Protein AF-A0A812TKA6-F1 (afdb_monomer)

Solvent-accessible surface area (backbone atoms only — not comparable to full-atom values): 17264 Å² total; per-residue (Å²): 134,86,84,85,81,82,82,78,78,81,73,80,73,82,75,84,68,79,71,93,59,56,52,73,47,33,28,36,37,30,72,50,41,62,37,37,28,33,42,54,44,44,54,52,51,53,35,70,63,37,73,65,32,36,38,35,38,31,32,15,65,76,14,44,68,45,66,62,64,30,66,63,45,37,41,36,35,77,72,68,40,38,46,81,40,76,38,55,75,92,61,17,63,71,85,73,45,75,65,57,46,27,48,45,72,43,36,43,70,49,50,69,70,51,92,26,54,30,35,41,33,42,31,67,50,32,46,71,18,60,31,28,60,81,58,46,67,80,57,70,83,37,31,42,44,17,16,32,62,84,65,91,52,83,68,25,62,76,28,49,27,43,54,50,39,19,41,38,22,36,68,55,51,36,56,57,30,67,71,56,90,58,63,89,76,53,83,65,52,41,34,56,55,60,26,48,38,50,93,81,39,50,53,46,57,46,79,60,24,56,46,49,20,33,35,61,57,77,77,67,90,43,78,72,56,68,73,62,42,54,20,26,40,26,51,54,48,51,86,42,94,74,29,37,45,70,74,56,42,54,69,40,34,84,54,18,51,48,53,58,68,44,59,86,28,57,92,36,68,44,82,44,81,86,39,43,62,27,52,53,51,41,51,50,35,56,75,71,13,47,63,58,43,54,49,51,50,32,72,77,53,80,68,71,78,74,50,69,65,57,68,66,72,82

Mean predicted aligned error: 8.38 Å

Nearest PDB structures (foldseek):
  8ovs-assembly1_AAA  TM=3.723E-01  e=5.042E-02  Yersinia enterocolitica
  1sbz-assembly1_A  TM=4.504E-01  e=2.651E-01  Escherichia coli O157:H7
  1sbz-assembly1_D  TM=4.267E-01  e=1.677E-01  Escherichia coli O157:H7
  6lfz-assembly1_B  TM=5.339E-01  e=9.340E-01  Scutellaria baicalensis
  8cp3-assembly1_A  TM=3.174E-01  e=4.438E-01  Methanococcus maripaludis S2

Sequence (314 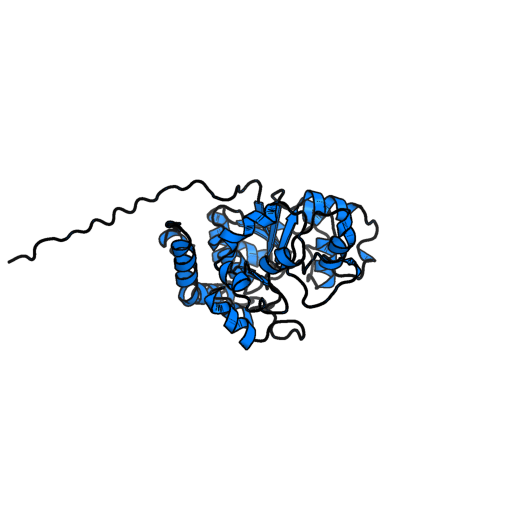aa):
MWPLLLSLVVTSAVQHRQPEYNRSELSILIPEARPLVSLPLVALQAHTHFPELQVQILYGQENDDFVHNEETLLRLRRAGSLVLTPLPLTFAVGNLTKGRYSTMLKCPEFWESALTPKILLVQADSWLCNSARASIKPFLGYDYVGSPWGHLVPACGEAGGNGGLSLRDKEAMLRVARMEKNLEELVEPEDVFFCSHAGTLRMPPTVEARRFATEEKLPGQSAESAAQGIFGVHKLVTKDPNGFSEKEVANFEEHCPGVTLMVDSIGRSDTSPNWRDSEDLIHAWRGTALRRLVLAQTVGRSLVAVSLRDLKRA

Secondary structure (DSSP, 8-state):
----------------PPPSS-TTTEEEEEE--S-BTTHHHHHHHHHHH-TTSPEEEEE-GGGHHHHHH-HHHHHHHHTTSEEEEEPPHHHHSS---HHHHHHHHHSHHHHHT-SSSEEEEE-TT-EE-TTHHHHSGGGGG-SEEEE--SS--GGGTT---EEEEEEEEHHHHHHHHTT-S-GGG--S-HHHHHHTTTTTS----HHHHTTTEESSSPPP--HHHHHH---EE----TTSTTS--HHHHHHHTTTSTTGGGGTTTTT-B--SGGGHHHHHHHHHHHHHTHHHHHHHHHHSSS-----HHHHTT-

pLDDT: mean 83.12, std 19.07, range [26.31, 98.81]

Radius of gyration: 20.0 Å; Cα contacts (8 Å, |Δi|>4): 575; chains: 1; bounding box: 83×39×47 Å

Structure (mmCIF, N/CA/C/O backbone):
data_AF-A0A812TKA6-F1
#
_entry.id   AF-A0A812TKA6-F1
#
loop_
_atom_site.group_PDB
_atom_site.id
_atom_site.type_symbol
_atom_site.label_atom_id
_atom_site.label_alt_id
_atom_site.label_comp_id
_atom_site.label_asym_id
_atom_site.label_entity_id
_atom_site.label_seq_id
_atom_site.pdbx_PDB_ins_code
_atom_site.Cartn_x
_atom_site.Cartn_y
_atom_site.Cartn_z
_atom_site.occupancy
_atom_site.B_iso_or_equiv
_atom_site.auth_seq_id
_atom_site.auth_comp_id
_atom_site.auth_asym_id
_atom_site.auth_atom_id
_atom_site.pdbx_PDB_model_num
ATOM 1 N N . MET A 1 1 ? -58.584 16.675 13.415 1.00 34.41 1 MET A N 1
ATOM 2 C CA . MET A 1 1 ? -58.960 15.599 12.471 1.00 34.41 1 MET A CA 1
ATOM 3 C C . MET A 1 1 ? -57.798 15.401 11.509 1.00 34.41 1 MET A C 1
ATOM 5 O O . MET A 1 1 ? -57.214 16.390 11.094 1.00 34.41 1 MET A O 1
ATOM 9 N N . TRP A 1 2 ? -57.409 14.142 11.310 1.00 26.31 2 TRP A N 1
ATOM 10 C CA . TRP A 1 2 ? -56.163 13.632 10.719 1.00 26.31 2 TRP A CA 1
ATOM 11 C C . TRP A 1 2 ? -55.625 14.302 9.436 1.00 26.31 2 TRP A C 1
ATOM 13 O O . TRP A 1 2 ? -56.416 14.631 8.555 1.00 26.31 2 TRP A O 1
ATOM 23 N N . PRO A 1 3 ? -54.286 14.344 9.255 1.00 38.53 3 PRO A N 1
ATOM 24 C CA . PRO A 1 3 ? -53.655 14.437 7.944 1.00 38.53 3 PRO A CA 1
ATOM 25 C C . PRO A 1 3 ? -53.539 13.047 7.289 1.00 38.53 3 PRO A C 1
ATOM 27 O O . PRO A 1 3 ? -53.081 12.080 7.901 1.00 38.53 3 PRO A O 1
ATOM 30 N N . LEU A 1 4 ? -53.963 12.954 6.028 1.00 38.09 4 LEU A N 1
ATOM 31 C CA . LEU A 1 4 ? -53.875 11.765 5.179 1.00 38.09 4 LEU A CA 1
ATOM 32 C C . LEU A 1 4 ? -52.433 11.537 4.688 1.00 38.09 4 LEU A C 1
ATOM 34 O O . LEU A 1 4 ? -51.917 12.273 3.855 1.00 38.09 4 LEU A O 1
ATOM 38 N N . LEU A 1 5 ? -51.813 10.498 5.253 1.00 39.03 5 LEU A N 1
ATOM 39 C CA . LEU A 1 5 ? -50.983 9.468 4.612 1.00 39.03 5 LEU A CA 1
ATOM 40 C C . LEU A 1 5 ? -50.397 9.774 3.214 1.00 39.03 5 LEU A C 1
ATOM 42 O O . LEU A 1 5 ? -51.025 9.500 2.195 1.00 39.03 5 LEU A O 1
ATOM 46 N N . LEU A 1 6 ? -49.107 10.121 3.179 1.00 33.66 6 LEU A N 1
ATOM 47 C CA . LEU A 1 6 ? -48.185 9.607 2.158 1.00 33.66 6 LEU A CA 1
ATOM 48 C C . LEU A 1 6 ? -47.089 8.799 2.867 1.00 33.66 6 LEU A C 1
ATOM 50 O O . LEU A 1 6 ? -46.020 9.295 3.211 1.00 33.66 6 LEU A O 1
ATOM 54 N N . SER A 1 7 ? -47.399 7.531 3.135 1.00 33.00 7 SER A N 1
ATOM 55 C CA . SER A 1 7 ? -46.407 6.523 3.505 1.00 33.00 7 SER A CA 1
ATOM 56 C C . SER A 1 7 ? -45.659 6.113 2.236 1.00 33.00 7 SER A C 1
ATOM 58 O O . SER A 1 7 ? -46.091 5.224 1.503 1.00 33.00 7 SER A O 1
ATOM 60 N N . LEU A 1 8 ? -44.553 6.795 1.939 1.00 34.06 8 LEU A N 1
ATOM 61 C CA . LEU A 1 8 ? -43.556 6.287 1.002 1.00 34.06 8 LEU A CA 1
ATOM 62 C C . LEU A 1 8 ? -42.759 5.208 1.735 1.00 34.06 8 LEU A C 1
ATOM 64 O O . LEU A 1 8 ? -41.808 5.477 2.467 1.00 34.06 8 LEU A O 1
ATOM 68 N N . VAL A 1 9 ? -43.208 3.968 1.563 1.00 33.88 9 VAL A N 1
ATOM 69 C CA . VAL A 1 9 ? -42.476 2.772 1.961 1.00 33.88 9 VAL A CA 1
ATOM 70 C C . VAL A 1 9 ? -41.178 2.738 1.152 1.00 33.88 9 VAL A C 1
ATOM 72 O O . VAL A 1 9 ? -41.161 2.312 -0.001 1.00 33.88 9 VAL A O 1
ATOM 75 N N . VAL A 1 10 ? -40.073 3.177 1.756 1.00 33.25 10 VAL A N 1
ATOM 76 C CA . VAL A 1 10 ? -38.730 2.833 1.278 1.00 33.25 10 VAL A CA 1
ATOM 77 C C . VAL A 1 10 ? -38.521 1.362 1.624 1.00 33.25 10 VAL A C 1
ATOM 79 O O . VAL A 1 10 ? -38.021 1.014 2.692 1.00 33.25 10 VAL A O 1
ATOM 82 N N . THR A 1 11 ? -38.971 0.472 0.741 1.00 34.66 11 THR A N 1
ATOM 83 C CA . THR A 1 11 ? -38.535 -0.921 0.770 1.00 34.66 11 THR A CA 1
ATOM 84 C C . THR A 1 11 ? -37.056 -0.923 0.395 1.00 34.66 11 THR A C 1
ATOM 86 O O . THR A 1 11 ? -36.680 -0.697 -0.752 1.00 34.66 11 THR A O 1
ATOM 89 N N . SER A 1 12 ? -36.186 -1.135 1.381 1.00 38.56 12 SER A N 1
ATOM 90 C CA . SER A 1 12 ? -34.777 -1.435 1.146 1.00 38.56 12 SER A CA 1
ATOM 91 C C . SER A 1 12 ? -34.674 -2.804 0.474 1.00 38.56 12 SER A C 1
ATOM 93 O O . SER A 1 12 ? -34.562 -3.830 1.146 1.00 38.56 12 SER A O 1
ATOM 95 N N . ALA A 1 13 ? -34.726 -2.832 -0.851 1.00 36.19 13 ALA A N 1
ATOM 96 C CA . ALA A 1 13 ? -34.232 -3.965 -1.607 1.00 36.19 13 ALA A CA 1
ATOM 97 C C . ALA A 1 13 ? -32.699 -3.925 -1.532 1.00 36.19 13 ALA A C 1
ATOM 99 O O . ALA A 1 13 ? -32.049 -3.165 -2.248 1.00 36.19 13 ALA A O 1
ATOM 100 N N . VAL A 1 14 ? -32.110 -4.715 -0.629 1.00 39.88 14 VAL A N 1
ATOM 101 C CA . VAL A 1 14 ? -30.699 -5.103 -0.743 1.00 39.88 14 VAL A CA 1
ATOM 102 C C . VAL A 1 14 ? -30.616 -5.974 -1.989 1.00 39.88 14 VAL A C 1
ATOM 104 O O . VAL A 1 14 ? -30.902 -7.168 -1.964 1.00 39.88 14 VAL A O 1
ATOM 107 N N . GLN A 1 15 ? -30.325 -5.350 -3.123 1.00 41.09 15 GLN A N 1
ATOM 108 C CA . GLN A 1 15 ? -30.091 -6.066 -4.360 1.00 41.09 15 GLN A CA 1
ATOM 109 C C . GLN A 1 15 ? -28.696 -6.680 -4.239 1.00 41.09 15 GLN A C 1
ATOM 111 O O . GLN A 1 15 ? -27.696 -5.977 -4.363 1.00 41.09 15 GLN A O 1
ATOM 116 N N . HIS A 1 16 ? -28.628 -7.975 -3.911 1.00 43.00 16 HIS A N 1
ATOM 117 C CA . HIS A 1 16 ? -27.382 -8.741 -3.877 1.00 43.00 16 HIS A CA 1
ATOM 118 C C . HIS A 1 16 ? -26.762 -8.754 -5.281 1.00 43.00 16 HIS A C 1
ATOM 120 O O . HIS A 1 16 ? -27.048 -9.629 -6.100 1.00 43.00 16 HIS A O 1
ATOM 126 N N . ARG A 1 17 ? -25.937 -7.748 -5.590 1.00 55.25 17 ARG A N 1
ATOM 127 C CA . ARG A 1 17 ? -25.052 -7.793 -6.752 1.00 55.25 17 ARG A CA 1
ATOM 128 C C . ARG A 1 17 ? -23.984 -8.851 -6.507 1.00 55.25 17 ARG A C 1
ATOM 130 O O . ARG A 1 17 ? -23.464 -8.973 -5.401 1.00 55.25 17 ARG A O 1
ATOM 137 N N . GLN A 1 18 ? -23.672 -9.595 -7.564 1.00 66.50 18 GLN A N 1
ATOM 138 C CA . GLN A 1 18 ? -22.479 -10.433 -7.608 1.00 66.50 18 GLN A CA 1
ATOM 139 C C . GLN A 1 18 ? -21.242 -9.557 -7.345 1.00 66.50 18 GLN A C 1
ATOM 141 O O . GLN A 1 18 ? -21.230 -8.406 -7.801 1.00 66.50 18 GLN A O 1
ATOM 146 N N . PRO A 1 19 ? -20.237 -10.065 -6.612 1.00 82.25 19 PRO A N 1
ATOM 147 C CA . PRO A 1 19 ? -19.000 -9.329 -6.381 1.00 82.25 19 PRO A CA 1
ATOM 148 C C . PRO A 1 19 ? -18.354 -8.971 -7.725 1.00 82.25 19 PRO A C 1
ATOM 150 O O . PRO A 1 19 ? -18.371 -9.770 -8.662 1.00 82.25 19 PRO A O 1
ATOM 153 N N . GLU A 1 20 ? -17.828 -7.752 -7.839 1.00 89.44 20 GLU A N 1
ATOM 154 C CA . GLU A 1 20 ? -17.214 -7.271 -9.083 1.00 89.44 20 GLU A CA 1
ATOM 155 C C . GLU A 1 20 ? -15.822 -7.872 -9.275 1.00 89.44 20 GLU A C 1
ATOM 157 O O . GLU A 1 20 ? -15.428 -8.183 -10.401 1.00 89.44 20 GLU A O 1
ATOM 162 N N . TYR A 1 21 ? -15.108 -8.073 -8.165 1.00 94.06 21 TYR A N 1
ATOM 163 C CA . TYR A 1 21 ? -13.791 -8.692 -8.127 1.00 94.06 21 TYR A CA 1
ATOM 164 C C . TYR A 1 21 ? -13.831 -10.046 -7.416 1.00 94.06 21 TYR A C 1
ATOM 166 O O . TYR A 1 21 ? -14.546 -10.249 -6.437 1.00 94.06 21 TYR A O 1
ATOM 174 N N . ASN A 1 22 ? -13.048 -11.004 -7.911 1.00 94.38 22 ASN A N 1
ATOM 175 C CA . ASN A 1 22 ? -12.954 -12.320 -7.293 1.00 94.38 22 ASN A CA 1
ATOM 176 C C . ASN A 1 22 ? -11.915 -12.295 -6.162 1.00 94.38 22 ASN A C 1
ATOM 178 O O . ASN A 1 22 ? -10.728 -12.092 -6.413 1.00 94.38 22 ASN A O 1
ATOM 182 N N . ARG A 1 23 ? -12.360 -12.566 -4.930 1.00 94.50 23 ARG A N 1
ATOM 183 C CA . ARG A 1 23 ? -11.517 -12.595 -3.724 1.00 94.50 23 ARG A CA 1
ATOM 184 C C . ARG A 1 23 ? -10.417 -13.662 -3.722 1.00 94.50 23 ARG A C 1
ATOM 186 O O . ARG A 1 23 ? -9.546 -13.611 -2.866 1.00 94.50 23 ARG A O 1
ATOM 193 N N . SER A 1 24 ? -10.495 -14.652 -4.612 1.00 96.50 24 SER A N 1
ATOM 194 C CA . SER A 1 24 ? -9.451 -15.669 -4.798 1.00 96.50 24 SER A CA 1
ATOM 195 C C . SER A 1 24 ? -8.404 -15.261 -5.838 1.00 96.50 24 SER A C 1
ATOM 197 O O . SER A 1 24 ? -7.331 -15.850 -5.875 1.00 96.50 24 SER A O 1
ATOM 199 N N . GLU A 1 25 ? -8.699 -14.252 -6.661 1.00 97.75 25 GLU A N 1
ATOM 200 C CA . GLU A 1 25 ? -7.816 -13.788 -7.739 1.00 97.75 25 GLU A CA 1
ATOM 201 C C . GLU A 1 25 ? -7.071 -12.504 -7.366 1.00 97.75 25 GLU A C 1
ATOM 203 O O . GLU A 1 25 ? -5.941 -12.303 -7.804 1.00 97.75 25 GLU A O 1
ATOM 208 N N . LEU A 1 26 ? -7.691 -11.644 -6.551 1.00 98.56 26 LEU A N 1
ATOM 209 C CA . LEU A 1 26 ? -7.156 -10.350 -6.142 1.00 98.56 26 LEU A CA 1
ATOM 210 C C . LEU A 1 26 ? -7.306 -10.153 -4.628 1.00 98.56 26 LEU A C 1
ATOM 212 O O . LEU A 1 26 ? -8.362 -10.434 -4.063 1.00 98.56 26 LEU A O 1
ATOM 216 N N . SER A 1 27 ? -6.275 -9.609 -3.988 1.00 98.50 27 SER A N 1
ATOM 217 C CA . SER A 1 27 ? -6.300 -9.169 -2.592 1.00 98.50 27 SER A CA 1
ATOM 218 C C . SER A 1 27 ? -5.582 -7.833 -2.437 1.00 98.50 27 SER A C 1
ATOM 220 O O . SER A 1 27 ? -4.845 -7.392 -3.323 1.00 98.50 27 SER A O 1
ATOM 222 N N . ILE A 1 28 ? -5.804 -7.181 -1.299 1.00 98.81 28 ILE A N 1
ATOM 223 C CA . ILE A 1 28 ? -5.062 -5.990 -0.883 1.00 98.81 28 ILE A CA 1
ATOM 224 C C . ILE A 1 28 ? -3.969 -6.431 0.087 1.00 98.81 28 ILE A C 1
ATOM 226 O O . ILE A 1 28 ? -4.248 -7.210 0.995 1.00 98.81 28 ILE A O 1
ATOM 230 N N . LEU A 1 29 ? -2.748 -5.934 -0.085 1.00 98.81 29 LEU A N 1
ATOM 231 C CA . LEU A 1 29 ? -1.591 -6.269 0.742 1.00 98.81 29 LEU A CA 1
ATOM 232 C C . LEU A 1 29 ? -0.992 -5.011 1.369 1.00 98.81 29 LEU A C 1
ATOM 234 O O . LEU A 1 29 ? -0.626 -4.082 0.655 1.00 98.81 29 LEU A O 1
ATOM 238 N N . ILE A 1 30 ? -0.849 -5.003 2.692 1.00 98.44 30 ILE A N 1
ATOM 239 C CA . ILE A 1 30 ? -0.267 -3.900 3.461 1.00 98.44 30 ILE A CA 1
ATOM 240 C C . ILE A 1 30 ? 0.887 -4.456 4.307 1.00 98.44 30 ILE A C 1
ATOM 242 O O . ILE A 1 30 ? 0.650 -4.999 5.389 1.00 98.44 30 ILE A O 1
ATOM 246 N N . PRO A 1 31 ? 2.143 -4.368 3.843 1.00 97.00 31 PRO A N 1
ATOM 247 C CA . PRO A 1 31 ? 3.297 -4.710 4.664 1.00 97.00 31 PRO A CA 1
ATOM 248 C C . PRO A 1 31 ? 3.645 -3.530 5.569 1.00 97.00 31 PRO A C 1
ATOM 250 O O . PRO A 1 31 ? 4.047 -2.476 5.073 1.00 97.00 31 PRO A O 1
ATOM 253 N N . GLU A 1 32 ? 3.500 -3.698 6.882 1.00 95.88 32 GLU A N 1
ATOM 254 C CA . GLU A 1 32 ? 3.846 -2.685 7.879 1.00 95.88 32 GLU A CA 1
ATOM 255 C C . GLU A 1 32 ? 4.181 -3.366 9.210 1.00 95.88 32 GLU A C 1
ATOM 257 O O . GLU A 1 32 ? 3.373 -4.112 9.759 1.00 95.88 32 GLU A O 1
ATOM 262 N N . ALA A 1 33 ? 5.375 -3.100 9.739 1.00 95.62 33 ALA A N 1
ATOM 263 C CA . ALA A 1 33 ? 5.864 -3.690 10.987 1.00 95.62 33 ALA A CA 1
ATOM 264 C C . ALA A 1 33 ? 5.752 -2.739 12.184 1.00 95.62 33 ALA A C 1
ATOM 266 O O . ALA A 1 33 ? 6.088 -3.123 13.298 1.00 95.62 33 ALA A O 1
ATOM 267 N N . ARG A 1 34 ? 5.322 -1.492 11.973 1.00 94.94 34 ARG A N 1
ATOM 268 C CA . ARG A 1 34 ? 5.196 -0.473 13.019 1.00 94.94 34 ARG A CA 1
ATOM 269 C C . ARG A 1 34 ? 3.732 -0.302 13.437 1.00 94.94 34 ARG A C 1
ATOM 271 O O . ARG A 1 34 ? 2.836 -0.469 12.605 1.00 94.94 34 ARG A O 1
ATOM 278 N N . PRO A 1 35 ? 3.464 0.060 14.701 1.00 96.12 35 PRO A N 1
ATOM 279 C CA . PRO A 1 35 ? 2.116 0.368 15.164 1.00 96.12 35 PRO A CA 1
ATOM 280 C C . PRO A 1 35 ? 1.737 1.781 14.706 1.00 96.12 35 PRO A C 1
ATOM 282 O O . PRO A 1 35 ? 1.757 2.713 15.496 1.00 96.12 35 PRO A O 1
ATOM 285 N N . LEU A 1 36 ? 1.518 1.994 13.406 1.00 95.88 36 LEU A N 1
ATOM 286 C CA . LEU A 1 36 ? 1.248 3.333 12.872 1.00 95.88 36 LEU A CA 1
ATOM 287 C C . LEU A 1 36 ? -0.191 3.775 13.128 1.00 95.88 36 LEU A C 1
ATOM 289 O O . LEU A 1 36 ? -1.120 3.025 12.841 1.00 95.88 36 LEU A O 1
ATOM 293 N N . VAL A 1 37 ? -0.361 5.047 13.499 1.00 97.19 37 VAL A N 1
ATOM 294 C CA . VAL A 1 37 ? -1.676 5.698 13.649 1.00 97.19 37 VAL A CA 1
ATOM 295 C C . VAL A 1 37 ? -2.522 5.568 12.377 1.00 97.19 37 VAL A C 1
ATOM 297 O O . VAL A 1 37 ? -3.739 5.421 12.432 1.00 97.19 37 VAL A O 1
ATOM 300 N N . SER A 1 38 ? -1.886 5.621 11.204 1.00 95.81 38 SER A N 1
ATOM 301 C CA . SER A 1 38 ? -2.584 5.561 9.920 1.00 95.81 38 SER A CA 1
ATOM 302 C C . SER A 1 38 ? -2.984 4.147 9.481 1.00 95.81 38 SER A C 1
ATOM 304 O O . SER A 1 38 ? -3.875 4.012 8.642 1.00 95.81 38 SER A O 1
ATOM 306 N N . LEU A 1 39 ? -2.359 3.090 10.016 1.00 97.38 39 LEU A N 1
ATOM 307 C CA . LEU A 1 39 ? -2.509 1.722 9.500 1.00 97.38 39 LEU A CA 1
ATOM 308 C C . LEU A 1 39 ? -3.966 1.210 9.557 1.00 97.38 39 LEU A C 1
ATOM 310 O O . LEU A 1 39 ? -4.454 0.737 8.524 1.00 97.38 39 LEU A O 1
ATOM 314 N N . PRO A 1 40 ? -4.705 1.341 10.679 1.00 98.19 40 PRO A N 1
ATOM 315 C CA . PRO A 1 40 ? -6.106 0.922 10.742 1.00 98.19 40 PRO A CA 1
ATOM 316 C C . PRO A 1 40 ? -7.000 1.667 9.754 1.00 98.19 40 PRO A C 1
ATOM 318 O O . PRO A 1 40 ? -7.850 1.060 9.095 1.00 98.19 40 PRO A O 1
ATOM 321 N N . LEU A 1 41 ? -6.771 2.974 9.589 1.00 97.56 41 LEU A N 1
ATOM 322 C CA . LEU A 1 41 ? -7.528 3.783 8.643 1.00 97.56 41 LEU A CA 1
ATOM 323 C C . LEU A 1 41 ? -7.245 3.369 7.193 1.00 97.56 41 LEU A C 1
ATOM 325 O O . LEU A 1 41 ? -8.191 3.224 6.424 1.00 97.56 41 LEU A O 1
ATOM 329 N N . VAL A 1 42 ? -5.985 3.132 6.817 1.00 97.25 42 VAL A N 1
ATOM 330 C CA . VAL A 1 42 ? -5.629 2.661 5.466 1.00 97.25 42 VAL A CA 1
ATOM 331 C C . VAL A 1 42 ? -6.296 1.315 5.169 1.00 97.25 42 VAL A C 1
ATOM 333 O O . VAL A 1 42 ? -6.904 1.152 4.111 1.00 97.25 42 VAL A O 1
ATOM 336 N N . ALA A 1 43 ? -6.271 0.372 6.117 1.00 98.31 43 ALA A N 1
ATOM 337 C CA . ALA A 1 43 ? -6.936 -0.923 5.965 1.00 98.31 43 ALA A CA 1
ATOM 338 C C . ALA A 1 43 ? -8.464 -0.786 5.817 1.00 98.31 43 ALA A C 1
ATOM 340 O O . ALA A 1 43 ? -9.064 -1.387 4.919 1.00 98.31 43 ALA A O 1
ATOM 341 N N . LEU A 1 44 ? -9.100 0.038 6.658 1.00 97.62 44 LEU A N 1
ATOM 342 C CA . LEU A 1 44 ? -10.539 0.305 6.598 1.00 97.62 44 LEU A CA 1
ATOM 343 C C . LEU A 1 44 ? -10.940 0.999 5.290 1.00 97.62 44 LEU A C 1
ATOM 345 O O . LEU A 1 44 ? -11.961 0.659 4.686 1.00 97.62 44 LEU A O 1
ATOM 349 N N . GLN A 1 45 ? -10.144 1.966 4.842 1.00 95.56 45 GLN A N 1
ATOM 350 C CA . GLN A 1 45 ? -10.380 2.711 3.613 1.00 95.56 45 GLN A CA 1
ATOM 351 C C . GLN A 1 45 ? -10.264 1.793 2.393 1.00 95.56 45 GLN A C 1
ATOM 353 O O . GLN A 1 45 ? -11.174 1.769 1.561 1.00 95.56 45 GLN A O 1
ATOM 358 N N . ALA A 1 46 ? -9.236 0.943 2.345 1.00 96.44 46 ALA A N 1
ATOM 359 C CA . ALA A 1 46 ? -9.066 -0.042 1.285 1.00 96.44 46 ALA A CA 1
ATOM 360 C C . ALA A 1 46 ? -10.229 -1.046 1.230 1.00 96.44 46 ALA A C 1
ATOM 362 O O . ALA A 1 46 ? -10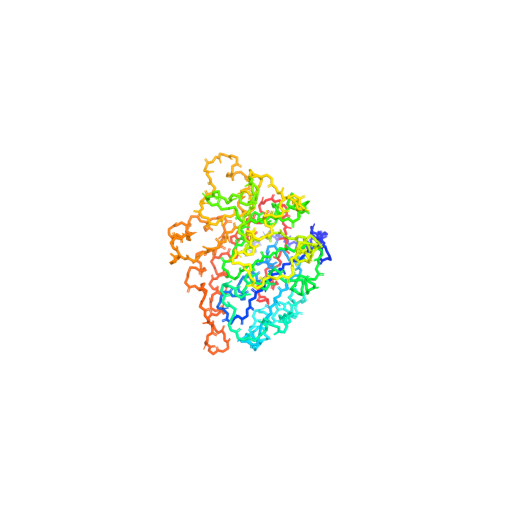.800 -1.275 0.159 1.00 96.44 46 ALA A O 1
ATOM 363 N N . HIS A 1 47 ? -10.666 -1.559 2.386 1.00 95.94 47 HIS A N 1
ATOM 364 C CA . HIS A 1 47 ? -11.859 -2.403 2.472 1.00 95.94 47 HIS A CA 1
ATOM 365 C C . HIS A 1 47 ? -13.134 -1.667 2.025 1.00 95.94 47 HIS A C 1
ATOM 367 O O . HIS A 1 47 ? -13.989 -2.252 1.367 1.00 95.94 47 HIS A O 1
ATOM 373 N N . THR A 1 48 ? -13.259 -0.369 2.311 1.00 94.50 48 THR A N 1
ATOM 374 C CA . THR A 1 48 ? -14.416 0.435 1.879 1.00 94.50 48 THR A CA 1
ATOM 375 C C . THR A 1 48 ? -14.477 0.592 0.353 1.00 94.50 48 THR A C 1
ATOM 377 O O . THR A 1 48 ? -15.565 0.626 -0.219 1.00 94.50 48 THR A O 1
ATOM 380 N N . HIS A 1 49 ? -13.333 0.666 -0.335 1.00 93.88 49 HIS A N 1
ATOM 381 C CA . HIS A 1 49 ? -13.286 0.671 -1.805 1.00 93.88 49 HIS A CA 1
ATOM 382 C C . HIS A 1 49 ? -13.576 -0.708 -2.416 1.00 93.88 49 HIS A C 1
ATOM 384 O O . HIS A 1 49 ? -14.228 -0.812 -3.463 1.00 93.88 49 HIS A O 1
ATOM 390 N N . PHE A 1 50 ? -13.109 -1.766 -1.756 1.00 94.88 50 PHE A N 1
ATOM 391 C CA . PHE A 1 50 ? -13.172 -3.136 -2.248 1.00 94.88 50 PHE A CA 1
ATOM 392 C C . PHE A 1 50 ? -13.745 -4.094 -1.188 1.00 94.88 50 PHE A C 1
ATOM 394 O O . PHE A 1 50 ? -13.016 -4.939 -0.665 1.00 94.88 50 PHE A O 1
ATOM 401 N N . PRO A 1 51 ? -15.047 -3.988 -0.856 1.00 93.62 51 PRO A N 1
ATOM 402 C CA . PRO A 1 51 ? -15.662 -4.755 0.229 1.00 93.62 51 PRO A CA 1
ATOM 403 C C . PRO A 1 51 ? -15.640 -6.272 0.020 1.00 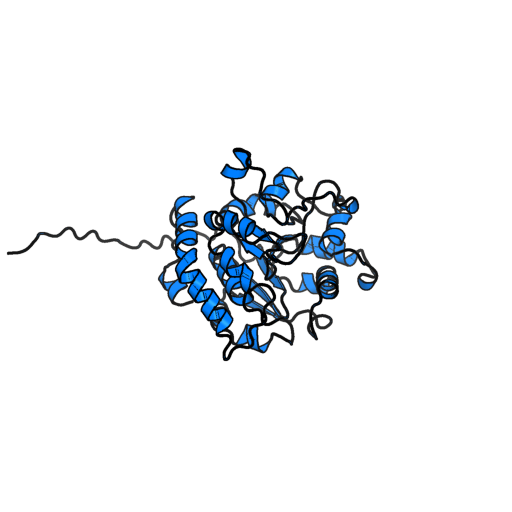93.62 51 PRO A C 1
ATOM 405 O O . PRO A 1 51 ? -15.744 -7.022 0.986 1.00 93.62 51 PRO A O 1
ATOM 408 N N . GLU A 1 52 ? -15.514 -6.743 -1.221 1.00 93.75 52 GLU A N 1
ATOM 409 C CA . GLU A 1 52 ? -15.403 -8.169 -1.529 1.00 93.75 52 GLU A CA 1
ATOM 410 C C . GLU A 1 52 ? -13.982 -8.733 -1.398 1.00 93.75 52 GLU A C 1
ATOM 412 O O . GLU A 1 52 ? -13.823 -9.953 -1.308 1.00 93.75 52 GLU A O 1
ATOM 417 N N . LEU A 1 53 ? -12.956 -7.876 -1.419 1.00 97.00 53 LEU A N 1
ATOM 418 C CA . LEU A 1 53 ? -11.562 -8.299 -1.386 1.00 97.00 53 LEU A CA 1
ATOM 419 C C . LEU A 1 53 ? -11.086 -8.475 0.051 1.00 97.00 53 LEU A C 1
ATOM 421 O O . LEU A 1 53 ? -11.516 -7.777 0.970 1.00 97.00 53 LEU A O 1
ATOM 425 N N . GLN A 1 54 ? -10.151 -9.402 0.230 1.00 97.75 54 GLN A N 1
ATOM 426 C CA . GLN A 1 54 ? -9.474 -9.568 1.503 1.00 97.75 54 GLN A CA 1
ATOM 427 C C . GLN A 1 54 ? -8.329 -8.563 1.616 1.00 97.75 54 GLN A C 1
ATOM 429 O O . GLN A 1 54 ? -7.517 -8.435 0.698 1.00 97.75 54 GLN A O 1
ATOM 434 N N . VAL A 1 55 ? -8.262 -7.874 2.750 1.00 98.81 55 VAL A N 1
ATOM 435 C CA . VAL A 1 55 ? -7.085 -7.111 3.159 1.00 98.81 55 VAL A CA 1
ATOM 436 C C . VAL A 1 55 ? -6.158 -8.063 3.903 1.00 98.81 55 VAL A C 1
ATOM 438 O O . VAL A 1 55 ? -6.594 -8.794 4.790 1.00 98.81 55 VAL A O 1
ATOM 441 N N . GLN A 1 56 ? -4.886 -8.074 3.539 1.00 98.81 56 GLN A N 1
ATOM 442 C CA . GLN A 1 56 ? -3.832 -8.810 4.216 1.00 98.81 56 GLN A CA 1
ATOM 443 C C . GLN A 1 56 ? -2.847 -7.801 4.800 1.00 98.81 56 GLN A C 1
ATOM 445 O O . GLN A 1 56 ? -2.260 -7.020 4.055 1.00 98.81 56 GLN A O 1
ATOM 450 N N . ILE A 1 57 ? -2.649 -7.823 6.117 1.00 98.75 57 ILE A N 1
ATOM 451 C CA . ILE A 1 57 ? -1.572 -7.068 6.763 1.00 98.75 57 ILE A CA 1
ATOM 452 C C . ILE A 1 57 ? -0.430 -8.032 7.066 1.00 98.75 57 ILE A C 1
ATOM 454 O O . ILE A 1 57 ? -0.629 -9.032 7.765 1.00 98.75 57 ILE A O 1
ATOM 458 N N . LEU A 1 58 ? 0.758 -7.715 6.550 1.00 98.25 58 LEU A N 1
ATOM 459 C CA . LEU A 1 58 ? 1.989 -8.379 6.964 1.00 98.25 58 LEU A CA 1
ATOM 460 C C . LEU A 1 58 ? 2.595 -7.601 8.119 1.00 98.25 58 LEU A C 1
ATOM 462 O O . LEU A 1 58 ? 2.974 -6.445 7.935 1.00 98.25 58 LEU A O 1
ATOM 466 N N . TYR A 1 59 ? 2.672 -8.238 9.283 1.00 97.62 59 TYR A N 1
ATOM 467 C CA . TYR A 1 59 ? 3.038 -7.594 10.541 1.00 97.62 59 TYR A CA 1
ATOM 468 C C . TYR A 1 59 ? 4.344 -8.156 11.118 1.00 97.62 59 TYR A C 1
ATOM 470 O O . TYR A 1 59 ? 4.724 -9.300 10.855 1.00 97.62 59 TYR A O 1
ATOM 478 N N . GLY A 1 60 ? 5.052 -7.330 11.885 1.00 96.44 60 GLY A N 1
ATOM 479 C CA . GLY A 1 60 ? 6.293 -7.687 12.571 1.00 96.44 60 GLY A CA 1
ATOM 480 C C . GLY A 1 60 ? 6.089 -7.825 14.077 1.00 96.44 60 GLY A C 1
ATOM 481 O O . GLY A 1 60 ? 4.990 -7.653 14.592 1.00 96.44 60 GLY A O 1
ATOM 482 N N . GLN A 1 61 ? 7.166 -8.106 14.807 1.00 95.44 61 GLN A N 1
ATOM 483 C CA . GLN A 1 61 ? 7.111 -8.216 16.269 1.00 95.44 61 GLN A CA 1
ATOM 484 C C . GLN A 1 61 ? 6.732 -6.891 16.939 1.00 95.44 61 GLN A C 1
ATOM 486 O O . GLN A 1 61 ? 5.988 -6.886 17.914 1.00 95.44 61 GLN A O 1
ATOM 491 N N . GLU A 1 62 ? 7.204 -5.769 16.393 1.00 93.81 62 GLU A N 1
ATOM 492 C CA . GLU A 1 62 ? 7.002 -4.433 16.972 1.00 93.81 62 GLU A CA 1
ATOM 493 C C . GLU A 1 62 ? 5.540 -3.963 16.929 1.00 93.81 62 GLU A C 1
ATOM 495 O O . GLU A 1 62 ? 5.160 -3.071 17.685 1.00 93.81 62 GLU A O 1
ATOM 500 N N . ASN A 1 63 ? 4.706 -4.537 16.055 1.00 96.25 63 ASN A N 1
ATOM 501 C CA . ASN A 1 63 ? 3.289 -4.195 15.958 1.00 96.25 63 ASN A CA 1
ATOM 502 C C . ASN A 1 63 ? 2.344 -5.382 16.149 1.00 96.25 63 ASN A C 1
ATOM 504 O O . ASN A 1 63 ? 1.154 -5.221 15.899 1.00 96.25 63 ASN A O 1
ATOM 508 N N . ASP A 1 64 ? 2.837 -6.531 16.618 1.00 97.00 64 ASP A N 1
ATOM 509 C CA . ASP A 1 64 ? 2.027 -7.737 16.827 1.00 97.00 64 ASP A CA 1
ATOM 510 C C . ASP A 1 64 ? 0.826 -7.466 17.745 1.00 97.00 64 ASP A C 1
ATOM 512 O O . ASP A 1 64 ? -0.321 -7.680 17.350 1.00 97.00 64 ASP A O 1
ATOM 516 N N . ASP A 1 65 ? 1.072 -6.897 18.930 1.00 97.19 65 ASP A N 1
ATOM 517 C CA . ASP A 1 65 ? 0.013 -6.528 19.878 1.00 97.19 65 ASP A CA 1
ATOM 518 C C . ASP A 1 65 ? -0.964 -5.502 19.277 1.00 97.19 65 ASP A C 1
ATOM 520 O O . ASP A 1 65 ? -2.183 -5.641 19.392 1.00 97.19 65 ASP A O 1
ATOM 524 N N . PHE A 1 66 ? -0.433 -4.515 18.552 1.00 98.06 66 PHE A N 1
ATOM 525 C CA . PHE A 1 66 ? -1.218 -3.476 17.889 1.00 98.06 66 PHE A CA 1
ATOM 526 C C . PHE A 1 66 ? -2.194 -4.062 16.863 1.00 98.06 66 PHE A C 1
ATOM 528 O O . PHE A 1 66 ? -3.401 -3.860 16.974 1.00 98.06 66 PHE A O 1
ATOM 535 N N . VAL A 1 67 ? -1.713 -4.846 15.891 1.00 98.06 67 VAL A N 1
ATOM 536 C CA . VAL A 1 67 ? -2.578 -5.387 14.826 1.00 98.06 67 VAL A CA 1
ATOM 537 C C . VAL A 1 67 ? -3.584 -6.421 15.343 1.00 98.06 67 VAL A C 1
ATOM 539 O O . VAL A 1 67 ? -4.604 -6.676 14.696 1.00 98.06 67 VAL A O 1
ATOM 542 N N . HIS A 1 68 ? -3.316 -7.026 16.504 1.00 98.25 68 HIS A N 1
ATOM 543 C CA . HIS A 1 68 ? -4.225 -7.969 17.148 1.00 98.25 68 HIS A CA 1
ATOM 544 C C . HIS A 1 68 ? -5.319 -7.300 17.978 1.00 98.25 68 HIS A C 1
ATOM 546 O O . HIS A 1 68 ? -6.423 -7.849 18.033 1.00 98.25 68 HIS A O 1
ATOM 552 N N . ASN A 1 69 ? -5.028 -6.154 18.598 1.00 97.81 69 ASN A N 1
ATOM 553 C CA . ASN A 1 69 ? -5.882 -5.568 19.630 1.00 97.81 69 ASN A CA 1
ATOM 554 C C . ASN A 1 69 ? -6.440 -4.179 19.295 1.00 97.81 69 ASN A C 1
ATOM 556 O O . ASN A 1 69 ? -7.319 -3.709 20.015 1.00 97.81 69 ASN A O 1
ATOM 560 N N . GLU A 1 70 ? -5.991 -3.527 18.221 1.00 98.31 70 GLU A N 1
ATOM 561 C CA . GLU A 1 70 ? -6.633 -2.306 17.721 1.00 98.31 70 GLU A CA 1
ATOM 562 C C . GLU A 1 70 ? -8.069 -2.594 17.253 1.00 98.31 70 GLU A C 1
ATOM 564 O O . GLU A 1 70 ? -8.345 -3.603 16.597 1.00 98.31 70 GLU A O 1
ATOM 569 N N . GLU A 1 71 ? -9.010 -1.748 17.684 1.00 97.94 71 GLU A N 1
ATOM 570 C CA . GLU A 1 71 ? -10.447 -2.042 17.659 1.00 97.94 71 GLU A CA 1
ATOM 571 C C . GLU A 1 71 ? -10.984 -2.187 16.228 1.00 97.94 71 GLU A C 1
ATOM 573 O O . GLU A 1 71 ? -11.694 -3.155 15.927 1.00 97.94 71 GLU A O 1
ATOM 578 N N . THR A 1 72 ? -10.632 -1.277 15.321 1.00 98.25 72 THR A N 1
ATOM 579 C CA . THR A 1 72 ? -11.053 -1.338 13.919 1.00 98.25 72 THR A CA 1
ATOM 580 C C . THR A 1 72 ? -10.463 -2.550 13.192 1.00 98.25 72 THR A C 1
ATOM 582 O O . THR A 1 72 ? -11.194 -3.269 12.499 1.00 98.25 72 THR A O 1
ATOM 585 N N . LEU A 1 73 ? -9.173 -2.843 13.369 1.00 98.62 73 LEU A N 1
ATOM 586 C CA . LEU A 1 73 ? -8.524 -4.025 12.797 1.00 98.62 73 LEU A CA 1
ATOM 587 C C . LEU A 1 73 ? -9.161 -5.314 13.337 1.00 98.62 73 LEU A C 1
ATOM 589 O O . LEU A 1 73 ? -9.495 -6.220 12.565 1.00 98.62 73 LEU A O 1
ATOM 593 N N . LEU A 1 74 ? -9.425 -5.386 14.643 1.00 98.12 74 LEU A N 1
ATOM 594 C CA . LEU A 1 74 ? -10.110 -6.512 15.275 1.00 98.12 74 LEU A CA 1
ATOM 595 C C . LEU A 1 74 ? -11.514 -6.726 14.689 1.00 98.12 74 LEU A C 1
ATOM 597 O O . LEU A 1 74 ? -11.916 -7.868 14.436 1.00 98.12 74 LEU A O 1
ATOM 601 N N . ARG A 1 75 ? -12.260 -5.649 14.419 1.00 97.69 75 ARG A N 1
ATOM 602 C CA . ARG A 1 75 ? -13.579 -5.718 13.768 1.00 97.69 75 ARG A CA 1
ATOM 603 C C . ARG A 1 75 ? -13.492 -6.221 12.331 1.00 97.69 75 ARG A C 1
ATOM 605 O O . ARG A 1 75 ? -14.248 -7.127 11.976 1.00 97.69 75 ARG A O 1
ATOM 612 N N . LEU A 1 76 ? -12.551 -5.716 11.528 1.00 98.25 76 LEU A N 1
ATOM 613 C CA . LEU A 1 76 ? -12.331 -6.195 10.156 1.00 98.25 76 LEU A CA 1
ATOM 614 C C . LEU A 1 76 ? -11.964 -7.687 10.123 1.00 98.25 76 LEU A C 1
ATOM 616 O O . LEU A 1 76 ? -12.436 -8.423 9.253 1.00 98.25 76 LEU A O 1
ATOM 620 N N . ARG A 1 77 ? -11.175 -8.164 11.095 1.00 98.00 77 ARG A N 1
ATOM 621 C CA . ARG A 1 77 ? -10.845 -9.592 11.238 1.00 98.00 77 ARG A CA 1
ATOM 622 C C . ARG A 1 77 ? -12.060 -10.430 11.607 1.00 98.00 77 ARG A C 1
ATOM 624 O O . ARG A 1 77 ? -12.301 -11.457 10.980 1.00 98.00 77 ARG A O 1
ATOM 631 N N . ARG A 1 78 ? -12.853 -9.992 12.592 1.00 97.69 78 ARG A N 1
ATOM 632 C CA . ARG A 1 78 ? -14.095 -10.680 12.998 1.00 97.69 78 ARG A CA 1
ATOM 633 C C . ARG A 1 78 ? -15.112 -10.758 11.858 1.00 97.69 78 ARG A C 1
ATOM 635 O O . ARG A 1 78 ? -15.851 -11.734 11.780 1.00 97.69 78 ARG A O 1
ATOM 642 N N . ALA A 1 79 ? -15.125 -9.765 10.970 1.00 96.19 79 ALA A N 1
ATOM 643 C CA . ALA A 1 79 ? -15.940 -9.763 9.758 1.00 96.19 79 ALA A CA 1
ATOM 644 C C . ALA A 1 79 ? -15.397 -10.681 8.640 1.00 96.19 79 ALA A C 1
ATOM 646 O O . ALA A 1 79 ? -16.096 -10.929 7.661 1.00 96.19 79 ALA A O 1
ATOM 647 N N . GLY A 1 80 ? -14.168 -11.197 8.766 1.00 96.38 80 GLY A N 1
ATOM 648 C CA . GLY A 1 80 ? -13.507 -12.015 7.744 1.00 96.38 80 GLY A CA 1
ATOM 649 C C . GLY A 1 80 ? -12.913 -11.216 6.575 1.00 96.38 80 GLY A C 1
ATOM 650 O O . GLY A 1 80 ? -12.475 -11.819 5.589 1.00 96.38 80 GLY A O 1
ATOM 651 N N . SER A 1 81 ? -12.889 -9.884 6.686 1.00 96.62 81 SER A N 1
ATOM 652 C CA . SER A 1 81 ? -12.361 -8.958 5.676 1.00 96.62 81 SER A CA 1
ATOM 653 C C . SER A 1 81 ? -10.846 -8.768 5.774 1.00 96.62 81 SER A C 1
ATOM 655 O O . SER A 1 81 ? -10.213 -8.448 4.772 1.00 96.62 81 SER A O 1
ATOM 657 N N . LEU A 1 82 ? -10.262 -8.972 6.960 1.00 98.69 82 LEU A N 1
ATOM 658 C CA . LEU A 1 82 ? -8.832 -8.793 7.229 1.00 98.69 82 LEU A CA 1
ATOM 659 C C . LEU A 1 82 ? -8.167 -10.103 7.672 1.00 98.69 82 LEU A C 1
ATOM 661 O O . LEU A 1 82 ? -8.656 -10.787 8.572 1.00 98.69 82 LEU A O 1
ATOM 665 N N . VAL A 1 83 ? -7.020 -10.412 7.070 1.00 98.62 83 VAL A N 1
ATOM 666 C CA . VAL A 1 83 ? -6.099 -11.485 7.462 1.00 98.62 83 VAL A CA 1
ATOM 667 C C . VAL A 1 83 ? -4.785 -10.873 7.925 1.00 98.62 83 VAL A C 1
ATOM 669 O O . VAL A 1 83 ? -4.265 -9.950 7.305 1.00 98.62 83 VAL A O 1
ATOM 672 N N . LEU A 1 84 ? -4.245 -11.403 9.019 1.00 98.75 84 LEU A N 1
ATOM 673 C CA . LEU A 1 84 ? -2.912 -11.055 9.493 1.00 98.75 84 LEU A CA 1
ATOM 674 C C . LEU A 1 84 ? -1.947 -12.180 9.139 1.00 98.75 84 LEU A C 1
ATOM 676 O O . LEU A 1 84 ? -2.261 -13.356 9.333 1.00 98.75 84 LEU A O 1
ATOM 680 N N . THR A 1 85 ? -0.776 -11.823 8.633 1.00 98.44 85 THR A N 1
ATOM 681 C CA . THR A 1 85 ? 0.290 -12.770 8.302 1.00 98.44 85 THR A CA 1
ATOM 682 C C . THR A 1 85 ? 1.598 -12.258 8.895 1.00 98.44 85 THR A C 1
ATOM 684 O O . THR A 1 85 ? 1.944 -11.107 8.651 1.00 98.44 85 THR A O 1
ATOM 687 N N . PRO A 1 86 ? 2.336 -13.055 9.681 1.00 97.56 86 PRO A N 1
ATOM 688 C CA . PRO A 1 86 ? 3.658 -12.642 10.126 1.00 97.56 86 PRO A CA 1
ATOM 689 C C . PRO A 1 86 ? 4.560 -12.373 8.922 1.00 97.56 86 PRO A C 1
ATOM 691 O O . PRO A 1 86 ? 4.536 -13.116 7.939 1.00 97.56 86 PRO A O 1
ATOM 694 N N . LEU A 1 87 ? 5.383 -11.336 9.011 1.00 96.88 87 LEU A N 1
ATOM 695 C CA . LEU A 1 87 ? 6.476 -11.123 8.072 1.00 96.88 87 LEU A CA 1
ATOM 696 C C . LEU A 1 87 ? 7.424 -12.336 8.051 1.00 96.88 87 LEU A C 1
ATOM 698 O O . LEU A 1 87 ? 7.565 -13.017 9.075 1.00 96.88 87 LEU A O 1
ATOM 702 N N . PRO A 1 88 ? 8.127 -12.595 6.929 1.00 93.94 88 PRO A N 1
ATOM 703 C CA . PRO A 1 88 ? 9.186 -13.598 6.911 1.00 93.94 88 PRO A CA 1
ATOM 704 C C . PRO A 1 88 ? 10.181 -13.343 8.050 1.00 93.94 88 PRO A C 1
ATOM 706 O O . PRO A 1 88 ? 10.507 -12.190 8.336 1.00 93.94 88 PRO A O 1
ATOM 709 N N . LEU A 1 89 ? 10.667 -14.404 8.706 1.00 89.25 89 LEU A N 1
ATOM 710 C CA . LEU A 1 89 ? 11.419 -14.309 9.971 1.00 89.25 89 LEU A CA 1
ATOM 711 C C . LEU A 1 89 ? 12.592 -13.313 9.921 1.00 89.25 89 LEU A C 1
ATOM 713 O O . LEU A 1 89 ? 12.807 -12.576 10.880 1.00 89.25 89 LEU A O 1
ATOM 717 N N . THR A 1 90 ? 13.292 -13.233 8.787 1.00 88.81 90 THR A N 1
ATOM 718 C CA . THR A 1 90 ? 14.397 -12.289 8.525 1.00 88.81 90 THR A CA 1
ATOM 719 C C . THR A 1 90 ? 13.994 -10.811 8.674 1.00 88.81 90 THR A C 1
ATOM 721 O O . THR A 1 90 ? 14.813 -9.955 9.018 1.00 88.81 90 THR A O 1
ATOM 724 N N . PHE A 1 91 ? 12.718 -10.500 8.446 1.00 91.81 91 PHE A N 1
ATOM 725 C CA . PHE A 1 91 ? 12.150 -9.150 8.459 1.00 91.81 91 PHE A CA 1
ATOM 726 C C . PHE A 1 91 ? 11.175 -8.912 9.617 1.00 91.81 91 PHE A C 1
ATOM 728 O O . PHE A 1 91 ? 10.809 -7.769 9.870 1.00 91.81 91 PHE A O 1
ATOM 735 N N . ALA A 1 92 ? 10.789 -9.962 10.346 1.00 90.38 92 ALA A N 1
ATOM 736 C CA . ALA A 1 92 ? 9.850 -9.867 11.461 1.00 90.38 92 ALA A CA 1
ATOM 737 C C . ALA A 1 92 ? 10.424 -9.135 12.689 1.00 90.38 92 ALA A C 1
ATOM 739 O O . ALA A 1 92 ? 9.655 -8.602 13.487 1.00 90.38 92 ALA A O 1
ATOM 740 N N . VAL A 1 93 ? 11.754 -9.114 12.853 1.00 88.31 93 VAL A N 1
ATOM 741 C CA . VAL A 1 93 ? 12.436 -8.514 14.014 1.00 88.31 93 VAL A CA 1
ATOM 742 C C . VAL A 1 93 ? 12.979 -7.118 13.694 1.00 88.31 93 VAL A C 1
ATOM 744 O O . VAL A 1 93 ? 13.678 -6.909 12.690 1.00 88.31 93 VAL A O 1
ATOM 747 N N . GLY A 1 94 ? 12.728 -6.182 14.612 1.00 81.81 94 GLY A N 1
ATOM 748 C CA . GLY A 1 94 ? 13.237 -4.814 14.584 1.00 81.81 94 GLY A CA 1
ATOM 749 C C . GLY A 1 94 ? 12.589 -3.928 13.519 1.00 81.81 94 GLY A C 1
ATOM 750 O O . GLY A 1 94 ? 11.722 -4.343 12.756 1.00 81.81 94 GLY A O 1
ATOM 751 N N . ASN A 1 95 ? 13.046 -2.678 13.437 1.00 78.38 95 ASN A N 1
ATOM 752 C CA . ASN A 1 95 ? 12.440 -1.682 12.555 1.00 78.38 95 ASN A CA 1
ATOM 753 C C . ASN A 1 95 ? 12.708 -1.975 11.063 1.00 78.38 95 ASN A C 1
ATOM 755 O O . ASN A 1 95 ? 13.860 -2.185 10.653 1.00 78.38 95 ASN A O 1
ATOM 759 N N . LEU A 1 96 ? 11.661 -1.922 10.235 1.00 85.56 96 LEU A N 1
ATOM 760 C CA . LEU A 1 96 ? 11.772 -1.947 8.776 1.00 85.56 96 LEU A CA 1
ATOM 761 C C . LEU A 1 96 ? 12.201 -0.567 8.268 1.00 85.56 96 LEU A C 1
ATOM 763 O O . LEU A 1 96 ? 11.385 0.275 7.897 1.00 85.56 96 LEU A O 1
ATOM 767 N N . THR A 1 97 ? 13.511 -0.319 8.253 1.00 88.88 97 THR A N 1
ATOM 768 C CA . THR A 1 97 ? 14.064 0.855 7.563 1.00 88.88 97 THR A CA 1
ATOM 769 C C . THR A 1 97 ? 13.706 0.809 6.073 1.00 88.88 97 THR A C 1
ATOM 771 O O . THR A 1 97 ? 13.466 -0.269 5.534 1.00 88.88 97 THR A O 1
ATOM 774 N N . LYS A 1 98 ? 13.731 1.954 5.372 1.00 88.12 98 LYS A N 1
ATOM 775 C CA . LYS A 1 98 ? 13.451 2.007 3.919 1.00 88.12 98 LYS A CA 1
ATOM 776 C C . LYS A 1 98 ? 14.264 0.970 3.126 1.00 88.12 98 LYS A C 1
ATOM 778 O O . LYS A 1 98 ? 13.718 0.290 2.267 1.00 88.12 98 LYS A O 1
ATOM 783 N N . GLY A 1 99 ? 15.548 0.808 3.465 1.00 90.56 99 GLY A N 1
ATOM 784 C CA . GLY A 1 99 ? 16.424 -0.200 2.862 1.00 90.56 99 GLY A CA 1
ATOM 785 C C . GLY A 1 99 ? 15.974 -1.631 3.160 1.00 90.56 99 GLY A C 1
ATOM 786 O O . GLY A 1 99 ? 15.769 -2.398 2.230 1.00 90.56 99 GLY A O 1
ATOM 787 N N . ARG A 1 100 ? 15.728 -1.976 4.435 1.00 91.50 100 ARG A N 1
ATOM 788 C CA . ARG A 1 100 ? 15.246 -3.321 4.810 1.00 91.50 100 ARG A CA 1
ATOM 789 C C . ARG A 1 100 ? 13.895 -3.651 4.182 1.00 91.50 100 ARG A C 1
ATOM 791 O O . ARG A 1 100 ? 13.685 -4.781 3.762 1.00 91.50 100 ARG A O 1
ATOM 798 N N . TYR A 1 101 ? 13.000 -2.670 4.112 1.00 93.88 101 TYR A N 1
ATOM 799 C CA . TYR A 1 101 ? 11.699 -2.804 3.468 1.00 93.88 101 TYR A CA 1
ATOM 800 C C . TYR A 1 101 ? 11.846 -3.081 1.967 1.00 93.88 101 TYR A C 1
ATOM 802 O O . TYR A 1 101 ? 11.224 -4.000 1.443 1.00 93.88 101 TYR A O 1
ATOM 810 N N . SER A 1 102 ? 12.714 -2.324 1.290 1.00 94.62 102 SER A N 1
ATOM 811 C CA . SER A 1 102 ? 13.062 -2.552 -0.113 1.00 94.62 102 SER A CA 1
ATOM 812 C C . SER A 1 102 ? 13.618 -3.964 -0.318 1.00 94.62 102 SER A C 1
ATOM 814 O O . SER A 1 102 ? 13.071 -4.719 -1.113 1.00 94.62 102 SER A O 1
ATOM 816 N N . THR A 1 103 ? 14.629 -4.374 0.458 1.00 94.00 103 THR A N 1
ATOM 817 C CA . THR A 1 103 ? 15.202 -5.730 0.391 1.00 94.00 103 THR A CA 1
ATOM 818 C C . THR A 1 103 ? 14.138 -6.808 0.588 1.00 94.00 103 THR A C 1
ATOM 820 O O . THR A 1 103 ? 14.081 -7.749 -0.194 1.00 94.00 103 THR A O 1
ATOM 823 N N . MET A 1 104 ? 13.251 -6.646 1.573 1.00 94.94 104 MET A N 1
ATOM 824 C CA . MET A 1 104 ? 12.149 -7.573 1.834 1.00 94.94 104 MET A CA 1
ATOM 825 C C . MET A 1 104 ? 11.240 -7.761 0.621 1.00 94.94 104 MET A C 1
ATOM 827 O O . MET A 1 104 ? 10.920 -8.894 0.277 1.00 94.94 104 MET A O 1
ATOM 831 N N . LEU A 1 105 ? 10.838 -6.675 -0.041 1.00 96.31 105 LEU A N 1
ATOM 832 C CA . LEU A 1 105 ? 9.995 -6.763 -1.232 1.00 96.31 105 LEU A CA 1
ATOM 833 C C . LEU A 1 105 ? 10.723 -7.392 -2.434 1.00 96.31 105 LEU A C 1
ATOM 835 O O . LEU A 1 105 ? 10.064 -7.877 -3.349 1.00 96.31 105 LEU A O 1
ATOM 839 N N . LYS A 1 106 ? 12.060 -7.442 -2.449 1.00 96.00 106 LYS A N 1
ATOM 840 C CA . LYS A 1 106 ? 12.815 -8.195 -3.465 1.00 96.00 106 LYS A CA 1
ATOM 841 C C . LYS A 1 106 ? 12.888 -9.699 -3.163 1.00 96.00 106 LYS A C 1
ATOM 843 O O . LYS A 1 106 ? 13.223 -10.467 -4.059 1.00 96.00 106 LYS A O 1
ATOM 848 N N . CYS A 1 107 ? 12.590 -10.138 -1.937 1.00 94.62 107 CYS A N 1
ATOM 849 C CA . CYS A 1 107 ? 12.741 -11.534 -1.521 1.00 94.62 107 CYS A CA 1
ATOM 850 C C . CYS A 1 107 ? 11.582 -12.429 -2.004 1.00 94.62 107 CYS A C 1
ATOM 852 O O . CYS A 1 107 ? 10.414 -12.055 -1.857 1.00 94.62 107 CYS A O 1
ATOM 854 N N . PRO A 1 108 ? 11.858 -13.648 -2.511 1.00 95.62 108 PRO A N 1
ATOM 855 C CA . PRO A 1 108 ? 10.811 -14.605 -2.873 1.00 95.62 108 PRO A CA 1
ATOM 856 C C . PRO A 1 108 ? 9.871 -14.954 -1.712 1.00 95.62 108 PRO A C 1
ATOM 858 O O . PRO A 1 108 ? 8.658 -15.018 -1.905 1.00 95.62 108 PRO A O 1
ATOM 861 N N . GLU A 1 109 ? 10.406 -15.110 -0.499 1.00 95.12 109 GLU A N 1
ATOM 862 C CA . GLU A 1 109 ? 9.653 -15.500 0.699 1.00 95.12 109 GLU A CA 1
ATOM 863 C C . GLU A 1 109 ? 8.545 -14.492 1.034 1.00 95.12 109 GLU A C 1
ATOM 865 O O . GLU A 1 109 ? 7.485 -14.864 1.542 1.00 95.12 109 GLU A O 1
ATOM 870 N N . PHE A 1 110 ? 8.763 -13.210 0.722 1.00 96.81 110 PHE A N 1
ATOM 871 C CA . PHE A 1 110 ? 7.740 -12.181 0.866 1.00 96.81 110 PHE A CA 1
ATOM 872 C C . PHE A 1 110 ? 6.555 -12.458 -0.069 1.00 96.81 110 PHE A C 1
ATOM 874 O O . PHE A 1 110 ? 5.415 -12.554 0.387 1.00 96.81 110 PHE A O 1
ATOM 881 N N . TRP A 1 111 ? 6.806 -12.653 -1.364 1.00 97.81 111 TRP A N 1
ATOM 882 C CA . TRP A 1 111 ? 5.742 -12.876 -2.349 1.00 97.81 111 TRP A CA 1
ATOM 883 C C . TRP A 1 111 ? 5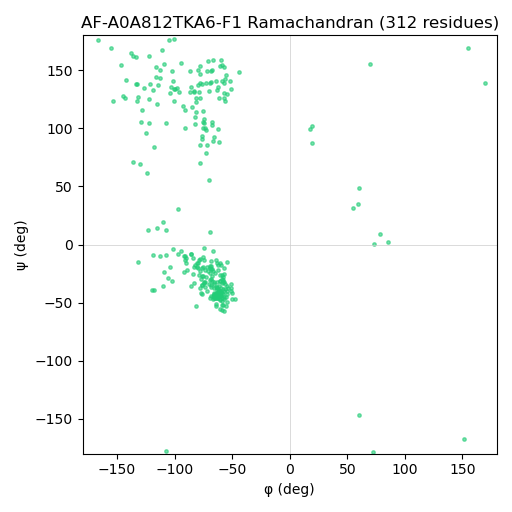.043 -14.223 -2.167 1.00 97.81 111 TRP A C 1
ATOM 885 O O . TRP A 1 111 ? 3.842 -14.328 -2.412 1.00 97.81 111 TRP A O 1
ATOM 895 N N . GLU A 1 112 ? 5.748 -15.246 -1.679 1.00 97.50 112 GLU A N 1
ATOM 896 C CA . GLU A 1 112 ? 5.162 -16.549 -1.341 1.00 97.50 112 GLU A CA 1
ATOM 897 C C . GLU A 1 112 ? 4.047 -16.429 -0.293 1.00 97.50 112 GLU A C 1
ATOM 899 O O . GLU A 1 112 ? 3.044 -17.141 -0.404 1.00 97.50 112 GLU A O 1
ATOM 904 N N . SER A 1 113 ? 4.163 -15.475 0.637 1.00 97.06 113 SER A N 1
ATOM 905 C CA . SER A 1 113 ? 3.168 -15.213 1.685 1.00 97.06 113 SER A CA 1
ATOM 906 C C . SER A 1 113 ? 1.890 -14.505 1.203 1.00 97.06 113 SER A C 1
ATOM 908 O O . SER A 1 113 ? 0.895 -14.472 1.933 1.00 97.06 113 SER A O 1
ATOM 910 N N . ALA A 1 114 ? 1.878 -13.954 -0.016 1.00 97.94 114 ALA A N 1
ATOM 911 C CA . ALA A 1 114 ? 0.706 -13.276 -0.561 1.00 97.94 114 ALA A CA 1
ATOM 912 C C . ALA A 1 114 ? -0.437 -14.263 -0.858 1.00 97.94 114 ALA A C 1
ATOM 914 O O . ALA A 1 114 ? -0.207 -15.353 -1.394 1.00 97.94 114 ALA A O 1
ATOM 915 N N . LEU A 1 115 ? -1.673 -13.870 -0.536 1.00 97.56 115 LEU A N 1
ATOM 916 C CA . LEU A 1 115 ? -2.840 -14.765 -0.557 1.00 97.56 115 LEU A CA 1
ATOM 917 C C . LEU A 1 115 ? -3.374 -15.091 -1.954 1.00 97.56 115 LEU A C 1
ATOM 919 O O . LEU A 1 115 ? -3.980 -16.146 -2.136 1.00 97.56 115 LEU A O 1
ATOM 923 N N . THR A 1 116 ? -3.176 -14.204 -2.928 1.00 98.56 116 THR A N 1
ATOM 924 C CA . THR A 1 116 ? -3.793 -14.313 -4.257 1.00 98.56 116 THR A CA 1
ATOM 925 C C . THR A 1 116 ? -2.787 -14.079 -5.388 1.00 98.56 116 THR A C 1
ATOM 927 O O . THR A 1 116 ? -1.727 -13.491 -5.159 1.00 98.56 116 THR A O 1
ATOM 930 N N . PRO A 1 117 ? -3.101 -14.518 -6.624 1.00 98.56 117 PRO A N 1
ATOM 931 C CA . PRO A 1 117 ? -2.246 -14.295 -7.791 1.00 98.56 117 PRO A CA 1
ATOM 932 C C . PRO A 1 117 ? -2.016 -12.815 -8.124 1.00 98.56 117 PRO A C 1
ATOM 934 O O . PRO A 1 117 ? -0.887 -12.427 -8.419 1.00 98.56 117 PRO A O 1
ATOM 937 N N . LYS A 1 118 ? -3.059 -11.975 -8.066 1.00 98.62 118 LYS A N 1
ATOM 938 C CA . LYS A 1 118 ? -2.936 -10.517 -8.207 1.00 98.62 118 LYS A CA 1
ATOM 939 C C . LYS A 1 118 ? -2.999 -9.842 -6.849 1.00 98.62 118 LYS A C 1
ATOM 941 O O . LYS A 1 118 ? -3.791 -10.227 -5.991 1.00 98.62 118 LYS A O 1
ATOM 946 N N . ILE A 1 119 ? -2.180 -8.815 -6.671 1.00 98.69 119 ILE A N 1
ATOM 947 C CA . ILE A 1 119 ? -1.988 -8.130 -5.396 1.00 98.69 119 ILE A CA 1
ATOM 948 C C . ILE A 1 119 ? -2.064 -6.626 -5.635 1.00 98.69 119 ILE A C 1
ATOM 950 O O . ILE A 1 119 ? -1.286 -6.088 -6.421 1.00 98.69 119 ILE A O 1
ATOM 954 N N . LEU A 1 120 ? -2.972 -5.944 -4.939 1.00 98.44 120 LEU A N 1
ATOM 955 C CA . LEU A 1 120 ? -2.934 -4.494 -4.780 1.00 98.44 120 LEU A CA 1
ATOM 956 C C . LEU A 1 120 ? -2.130 -4.172 -3.515 1.00 98.44 120 LEU A C 1
ATOM 958 O O . LEU A 1 120 ? -2.645 -4.294 -2.405 1.00 98.44 120 LEU A O 1
ATOM 962 N N . LEU A 1 121 ? -0.865 -3.795 -3.679 1.00 98.44 121 LEU A N 1
ATOM 963 C CA . LEU A 1 121 ? 0.003 -3.395 -2.578 1.00 98.44 121 LEU A CA 1
ATOM 964 C C . LEU A 1 121 ? -0.281 -1.934 -2.214 1.00 98.44 121 LEU A C 1
ATOM 966 O O . LEU A 1 121 ? -0.239 -1.058 -3.078 1.00 98.44 121 LEU A O 1
ATOM 970 N N . VAL A 1 122 ? -0.579 -1.689 -0.937 1.00 97.50 122 VAL A N 1
ATOM 971 C CA . VAL A 1 122 ? -0.902 -0.368 -0.384 1.00 97.50 122 VAL A CA 1
ATOM 972 C C . VAL A 1 122 ? -0.039 -0.135 0.854 1.00 97.50 122 VAL A C 1
ATOM 974 O O . VAL A 1 122 ? -0.282 -0.717 1.907 1.00 97.50 122 VAL A O 1
ATOM 977 N N . GLN A 1 123 ? 0.983 0.711 0.747 1.00 95.06 123 GLN A N 1
ATOM 978 C CA . GLN A 1 123 ? 1.777 1.145 1.897 1.00 95.06 123 GLN A CA 1
ATOM 979 C C . GLN A 1 123 ? 0.973 2.088 2.801 1.00 95.06 123 GLN A C 1
ATOM 981 O O . GLN A 1 123 ? 0.024 2.737 2.360 1.00 95.06 123 GLN A O 1
ATOM 986 N N . ALA A 1 124 ? 1.369 2.194 4.073 1.00 91.88 124 ALA A N 1
ATOM 987 C CA . ALA A 1 124 ? 0.654 2.972 5.092 1.00 91.88 124 ALA A CA 1
ATOM 988 C C . ALA A 1 124 ? 0.651 4.504 4.865 1.00 91.88 124 ALA A C 1
ATOM 990 O O . ALA A 1 124 ? -0.007 5.238 5.606 1.00 91.88 124 ALA A O 1
ATOM 991 N N . ASP A 1 125 ? 1.379 4.984 3.857 1.00 89.94 125 ASP A N 1
ATOM 992 C CA . ASP A 1 125 ? 1.415 6.362 3.354 1.00 89.94 125 ASP A CA 1
ATOM 993 C C . ASP A 1 125 ? 0.761 6.512 1.961 1.00 89.94 125 ASP A C 1
ATOM 995 O O . ASP A 1 125 ? 0.998 7.494 1.251 1.00 89.94 125 ASP A O 1
ATOM 999 N N . SER A 1 126 ? -0.069 5.538 1.574 1.00 92.12 126 SER A N 1
ATOM 1000 C CA . SER A 1 126 ? -0.858 5.534 0.339 1.00 92.12 126 SER A CA 1
ATOM 1001 C C . SER A 1 126 ? -2.346 5.730 0.622 1.00 92.12 126 SER A C 1
ATOM 1003 O O . SER A 1 126 ? -2.843 5.405 1.700 1.00 92.12 126 SER A O 1
ATOM 1005 N N . TRP A 1 127 ? -3.079 6.239 -0.367 1.00 93.31 127 TRP A N 1
ATOM 1006 C CA . TRP A 1 127 ? -4.504 6.530 -0.241 1.00 93.31 127 TRP A CA 1
ATOM 1007 C C . TRP A 1 127 ? -5.256 6.273 -1.544 1.00 93.31 127 TRP A C 1
ATOM 1009 O O . TRP A 1 127 ? -4.890 6.796 -2.596 1.00 93.31 127 TRP A O 1
ATOM 1019 N N . LEU A 1 128 ? -6.332 5.488 -1.488 1.00 94.25 128 LEU A N 1
ATOM 1020 C CA . LEU A 1 128 ? -7.192 5.258 -2.651 1.00 94.25 128 LEU A CA 1
ATOM 1021 C C . LEU A 1 128 ? -8.163 6.426 -2.877 1.00 94.25 128 LEU A C 1
ATOM 1023 O O . LEU A 1 128 ? -8.586 7.104 -1.944 1.00 94.25 128 LEU A O 1
ATOM 1027 N N . CYS A 1 129 ? -8.535 6.658 -4.128 1.00 92.25 129 CYS A N 1
ATOM 1028 C CA . CYS A 1 129 ? -9.431 7.739 -4.526 1.00 92.25 129 CYS A CA 1
ATOM 1029 C C . CYS A 1 129 ? -10.781 7.187 -5.004 1.00 92.25 129 CYS A C 1
ATOM 1031 O O . CYS A 1 129 ? -10.931 5.995 -5.270 1.00 92.25 129 CYS A O 1
ATOM 1033 N N . ASN A 1 130 ? -11.788 8.049 -5.159 1.00 89.50 130 ASN A N 1
ATOM 1034 C CA . ASN A 1 130 ? -13.165 7.676 -5.508 1.00 89.50 130 ASN A CA 1
ATOM 1035 C C . ASN A 1 130 ? -13.257 6.754 -6.736 1.00 89.50 130 ASN A C 1
ATOM 1037 O O . ASN A 1 130 ? -14.120 5.878 -6.784 1.00 89.50 130 ASN A O 1
ATOM 1041 N N . SER A 1 131 ? -12.362 6.931 -7.714 1.00 87.88 131 SER A N 1
ATOM 1042 C CA . SER A 1 131 ? -12.360 6.138 -8.945 1.00 87.88 131 SER A CA 1
ATOM 1043 C C . SER A 1 131 ? -11.728 4.751 -8.799 1.00 87.88 131 SER A C 1
ATOM 1045 O O . SER A 1 131 ? -11.984 3.913 -9.660 1.00 87.88 131 SER A O 1
ATOM 1047 N N . ALA A 1 132 ? -10.962 4.490 -7.726 1.00 91.62 132 ALA A N 1
ATOM 1048 C CA . ALA A 1 132 ? -10.076 3.329 -7.588 1.00 91.62 132 ALA A CA 1
ATOM 1049 C C . ALA A 1 132 ? -10.755 2.014 -7.968 1.00 91.62 132 ALA A C 1
ATOM 1051 O O . ALA A 1 132 ? -10.238 1.210 -8.743 1.00 91.62 132 ALA A O 1
ATOM 1052 N N . ARG A 1 133 ? -11.972 1.831 -7.449 1.00 91.88 133 ARG A N 1
ATOM 1053 C CA . ARG A 1 133 ? -12.779 0.654 -7.726 1.00 91.88 133 ARG A CA 1
ATOM 1054 C C . ARG A 1 133 ? -13.049 0.505 -9.219 1.00 91.88 133 ARG A C 1
ATOM 1056 O O . ARG A 1 133 ? -12.688 -0.502 -9.799 1.00 91.88 133 ARG A O 1
ATOM 1063 N N . ALA A 1 134 ? -13.630 1.515 -9.859 1.00 88.12 134 ALA A N 1
ATOM 1064 C CA . ALA A 1 134 ? -14.009 1.437 -11.267 1.00 88.12 134 ALA A CA 1
ATOM 1065 C C . ALA A 1 134 ? -12.800 1.366 -12.221 1.00 88.12 134 ALA A C 1
ATOM 1067 O O . ALA A 1 134 ? -12.914 0.825 -13.323 1.00 88.12 134 ALA A O 1
ATOM 1068 N N . SER A 1 135 ? -11.651 1.915 -11.821 1.00 89.06 135 SER A N 1
ATOM 1069 C CA . SER A 1 135 ? -10.483 2.085 -12.688 1.00 89.06 135 SER A CA 1
ATOM 1070 C C . SER A 1 135 ? -9.428 0.986 -12.568 1.00 89.06 135 SER A C 1
ATOM 1072 O O . SER A 1 135 ? -8.549 0.942 -13.421 1.00 89.06 135 SER A O 1
ATOM 1074 N N . ILE A 1 136 ? -9.512 0.053 -11.608 1.00 92.81 136 ILE A N 1
ATOM 1075 C CA . ILE A 1 136 ? -8.494 -1.008 -11.455 1.00 92.81 136 ILE A CA 1
ATOM 1076 C C . ILE A 1 136 ? -8.490 -2.030 -12.603 1.00 92.81 136 ILE A C 1
ATOM 1078 O O . ILE A 1 136 ? -7.457 -2.606 -12.933 1.00 92.81 136 ILE A O 1
ATOM 1082 N N . LYS A 1 137 ? -9.649 -2.276 -13.229 1.00 93.50 137 LYS A N 1
ATOM 1083 C CA . LYS A 1 137 ? -9.857 -3.414 -14.142 1.00 93.50 137 LYS A CA 1
ATOM 1084 C C . LYS A 1 137 ? -8.885 -3.468 -15.336 1.00 93.50 137 LYS A C 1
ATOM 1086 O O . LYS A 1 137 ? -8.379 -4.558 -15.598 1.00 93.50 137 LYS A O 1
ATOM 1091 N N . PRO A 1 138 ? -8.593 -2.364 -16.053 1.00 92.12 138 PRO A N 1
ATOM 1092 C CA . PRO A 1 138 ? -7.622 -2.371 -17.150 1.00 92.12 138 PRO A CA 1
ATOM 1093 C C . PRO A 1 138 ? -6.209 -2.770 -16.711 1.00 92.12 138 PRO A C 1
ATOM 1095 O O . PRO A 1 138 ? -5.459 -3.321 -17.509 1.00 92.12 138 PRO A O 1
ATOM 1098 N N . PHE A 1 139 ? -5.856 -2.542 -15.443 1.00 93.88 139 PHE A N 1
ATOM 1099 C CA . PHE A 1 139 ? -4.515 -2.811 -14.932 1.00 93.88 139 PHE A CA 1
ATOM 1100 C C . PHE A 1 139 ? -4.276 -4.282 -14.579 1.00 93.88 139 PHE A C 1
ATOM 1102 O O . PHE A 1 139 ? -3.131 -4.723 -14.550 1.00 93.88 139 PHE A O 1
ATOM 1109 N N . LEU A 1 140 ? -5.341 -5.072 -14.388 1.00 95.94 140 LEU A N 1
ATOM 1110 C CA . LEU A 1 140 ? -5.255 -6.489 -14.008 1.00 95.94 140 LEU A CA 1
ATOM 1111 C C . LEU A 1 140 ? -4.537 -7.365 -15.051 1.00 95.94 140 LEU A C 1
ATOM 1113 O O . LEU A 1 140 ? -4.118 -8.474 -14.734 1.00 95.94 140 LEU A O 1
ATOM 1117 N N . GLY A 1 141 ? -4.387 -6.887 -16.290 1.00 95.38 141 GLY A N 1
ATOM 1118 C CA . GLY A 1 141 ? -3.651 -7.586 -17.346 1.00 95.38 141 GLY A CA 1
ATOM 1119 C C . GLY A 1 141 ? -2.125 -7.478 -17.249 1.00 95.38 141 GLY A C 1
ATOM 1120 O O . GLY A 1 141 ? -1.442 -8.220 -17.961 1.00 95.38 141 GLY A O 1
ATOM 1121 N N . TYR A 1 142 ? -1.607 -6.582 -16.404 1.00 95.94 142 TYR A N 1
ATOM 1122 C CA . TYR A 1 142 ? -0.179 -6.318 -16.225 1.00 95.94 142 TYR A CA 1
ATOM 1123 C C . TYR A 1 142 ? 0.420 -7.121 -15.064 1.00 95.94 142 TYR A C 1
ATOM 1125 O O . TYR A 1 142 ? -0.276 -7.549 -14.138 1.00 95.94 142 TYR A O 1
ATOM 1133 N N . ASP A 1 143 ? 1.732 -7.321 -15.135 1.00 97.06 143 ASP A N 1
ATOM 1134 C CA . ASP A 1 143 ? 2.534 -7.976 -14.105 1.00 97.06 143 ASP A CA 1
ATOM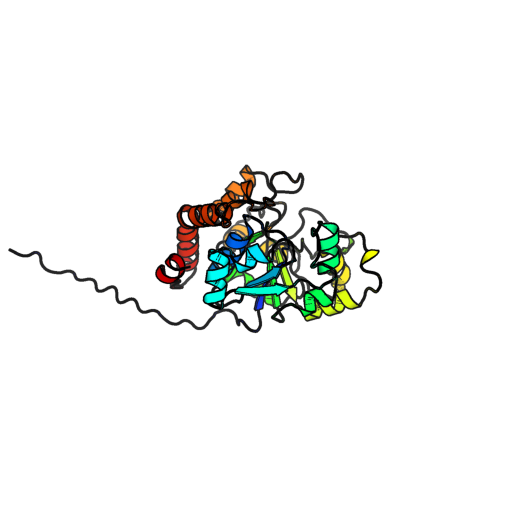 1135 C C . ASP A 1 143 ? 2.988 -6.983 -13.033 1.00 97.06 143 ASP A C 1
ATOM 1137 O O . ASP A 1 143 ? 3.048 -7.325 -11.853 1.00 97.06 143 ASP A O 1
ATOM 1141 N N . TYR A 1 144 ? 3.285 -5.746 -13.442 1.00 95.62 144 TYR A N 1
ATOM 1142 C CA . TYR A 1 144 ? 3.633 -4.657 -12.540 1.00 95.62 144 TYR A CA 1
ATOM 1143 C C . TYR A 1 144 ? 3.071 -3.321 -13.036 1.00 95.62 144 TYR A C 1
ATOM 1145 O O . TYR A 1 144 ? 3.332 -2.904 -14.166 1.00 95.62 144 TYR A O 1
ATOM 1153 N N . VAL A 1 145 ? 2.326 -2.640 -12.164 1.00 93.56 145 VAL A N 1
ATOM 1154 C CA . VAL A 1 145 ? 1.912 -1.241 -12.313 1.00 93.56 145 VAL A CA 1
ATOM 1155 C C . VAL A 1 145 ? 2.276 -0.491 -11.036 1.00 93.56 145 VAL A C 1
ATOM 1157 O O . VAL A 1 145 ? 1.736 -0.803 -9.980 1.00 93.56 145 VAL A O 1
ATOM 1160 N N . GLY A 1 146 ? 3.185 0.478 -11.123 1.00 91.00 146 GLY A N 1
ATOM 1161 C CA . GLY A 1 146 ? 3.544 1.361 -10.010 1.00 91.00 146 GLY A CA 1
ATOM 1162 C C . GLY A 1 146 ? 2.960 2.765 -10.165 1.00 91.00 146 GLY A C 1
ATOM 1163 O O . GLY A 1 146 ? 2.364 3.100 -11.191 1.00 91.00 146 GLY A O 1
ATOM 1164 N N . SER A 1 147 ? 3.173 3.604 -9.154 1.00 84.25 147 SER A N 1
ATOM 1165 C CA . SER A 1 147 ? 2.868 5.040 -9.213 1.00 84.25 147 SER A CA 1
ATOM 1166 C C . SER A 1 147 ? 3.923 5.759 -10.063 1.00 84.25 147 SER A C 1
ATOM 1168 O O . SER A 1 147 ? 5.084 5.749 -9.675 1.00 84.25 147 SER A O 1
ATOM 1170 N N . PRO A 1 148 ? 3.615 6.358 -11.224 1.00 77.38 148 PRO A N 1
ATOM 1171 C CA . PRO A 1 148 ? 4.662 6.854 -12.116 1.00 77.38 148 PRO A CA 1
ATOM 1172 C C . PRO A 1 148 ? 5.515 7.956 -11.493 1.00 77.38 148 PRO A C 1
ATOM 1174 O O . PRO A 1 148 ? 4.987 8.928 -10.945 1.00 77.38 148 PRO A O 1
ATOM 1177 N N . TRP A 1 149 ? 6.828 7.839 -11.674 1.00 78.38 149 TRP A N 1
ATOM 1178 C CA . TRP A 1 149 ? 7.784 8.853 -11.249 1.00 78.38 149 TRP A CA 1
ATOM 1179 C C . TRP A 1 149 ? 7.647 10.140 -12.069 1.00 78.38 149 TRP A C 1
ATOM 1181 O O . TRP A 1 149 ? 7.328 10.126 -13.264 1.00 78.38 149 TRP A O 1
ATOM 1191 N N . GLY A 1 150 ? 7.944 11.283 -11.446 1.00 70.25 150 GLY A N 1
ATOM 1192 C CA . GLY A 1 150 ? 7.980 12.582 -12.118 1.00 70.25 150 GLY A CA 1
ATOM 1193 C C . GLY A 1 150 ? 9.207 12.789 -13.015 1.00 70.25 150 GLY A C 1
ATOM 1194 O O . GLY A 1 150 ? 9.303 13.837 -13.669 1.00 70.25 150 GLY A O 1
ATOM 1195 N N . HIS A 1 151 ? 10.119 11.813 -13.034 1.00 74.81 151 HIS A N 1
ATOM 1196 C CA . HIS A 1 151 ? 11.426 11.817 -13.683 1.00 74.81 151 HIS A CA 1
ATOM 1197 C C . HIS A 1 151 ? 11.688 10.491 -14.426 1.00 74.81 151 HIS A C 1
ATOM 1199 O O . HIS A 1 151 ? 11.022 9.486 -14.188 1.00 74.81 151 HIS A O 1
ATOM 1205 N N . LEU A 1 152 ? 12.651 10.493 -15.354 1.00 77.62 152 LEU A N 1
ATOM 1206 C CA . LEU A 1 152 ? 13.058 9.286 -16.079 1.00 77.62 152 LEU A CA 1
ATOM 1207 C C . LEU A 1 152 ? 13.971 8.425 -15.200 1.00 77.62 152 LEU A C 1
ATOM 1209 O O . LEU A 1 152 ? 14.973 8.923 -14.688 1.00 77.62 152 LEU A O 1
ATOM 1213 N N . VAL A 1 153 ? 13.673 7.130 -15.110 1.00 82.38 153 VAL A N 1
ATOM 1214 C CA . VAL A 1 153 ? 14.553 6.120 -14.512 1.00 82.38 153 VAL A CA 1
ATOM 1215 C C . VAL A 1 153 ? 15.127 5.270 -15.651 1.00 82.38 153 VAL A C 1
ATOM 1217 O O . VAL A 1 153 ? 14.401 4.453 -16.211 1.00 82.38 153 VAL A O 1
ATOM 1220 N N . PRO A 1 154 ? 16.405 5.440 -16.046 1.00 81.06 154 PRO A N 1
ATOM 1221 C CA . PRO A 1 154 ? 16.941 4.814 -17.260 1.00 81.06 154 PRO A CA 1
ATOM 1222 C C . PRO A 1 154 ? 16.801 3.288 -17.318 1.00 81.06 154 PRO A C 1
ATOM 1224 O O . PRO A 1 154 ? 16.570 2.739 -18.390 1.00 81.06 154 PRO A O 1
ATOM 1227 N N . ALA A 1 155 ? 16.901 2.610 -16.171 1.00 80.81 155 ALA A N 1
ATOM 1228 C CA . ALA A 1 155 ? 16.788 1.155 -16.087 1.00 80.81 155 ALA A CA 1
ATOM 1229 C C . ALA A 1 155 ? 15.382 0.631 -16.438 1.00 80.81 155 ALA A C 1
ATOM 1231 O O . ALA A 1 155 ? 15.238 -0.514 -16.837 1.00 80.81 155 ALA A O 1
ATOM 1232 N N . CYS A 1 156 ? 14.359 1.473 -16.318 1.00 79.44 156 CYS A N 1
ATOM 1233 C CA . CYS A 1 156 ? 12.950 1.107 -16.413 1.00 79.44 156 CYS A CA 1
ATOM 1234 C C . CYS A 1 156 ? 12.336 1.213 -17.813 1.00 79.44 156 CYS A C 1
ATOM 1236 O O . CYS A 1 156 ? 11.202 0.797 -18.037 1.00 79.44 156 CYS A O 1
ATOM 1238 N N . GLY A 1 157 ? 13.048 1.810 -18.770 1.00 68.62 157 GLY A N 1
ATOM 1239 C CA . GLY A 1 157 ? 12.422 2.241 -20.019 1.00 68.62 157 GLY A CA 1
ATOM 1240 C C . GLY A 1 157 ? 11.304 3.266 -19.772 1.00 68.62 157 GLY A C 1
ATOM 1241 O O . GLY A 1 157 ? 11.385 4.089 -18.862 1.00 68.62 157 GLY A O 1
ATOM 1242 N N . GLU A 1 158 ? 10.260 3.242 -20.606 1.00 62.00 158 GLU A N 1
ATOM 1243 C CA . GLU A 1 158 ? 9.141 4.200 -20.538 1.00 62.00 158 GLU A CA 1
ATOM 1244 C C . GLU A 1 158 ? 8.029 3.787 -19.549 1.00 62.00 158 GLU A C 1
ATOM 1246 O O . GLU A 1 158 ? 7.115 4.568 -19.275 1.00 62.00 158 GLU A O 1
ATOM 1251 N N . ALA A 1 159 ? 8.085 2.575 -18.996 1.00 66.31 159 ALA A N 1
ATOM 1252 C CA . ALA A 1 159 ? 7.068 2.012 -18.110 1.00 66.31 159 ALA A CA 1
ATOM 1253 C C . ALA A 1 159 ? 7.643 1.757 -16.712 1.00 66.31 159 ALA A C 1
ATOM 1255 O O . ALA A 1 159 ? 8.797 1.378 -16.573 1.00 66.31 159 ALA A O 1
ATOM 1256 N N . GLY A 1 160 ? 6.848 1.951 -15.659 1.00 72.94 160 GLY A N 1
ATOM 1257 C CA . GLY A 1 160 ? 7.322 1.805 -14.282 1.00 72.94 160 GLY A CA 1
ATOM 1258 C C . GLY A 1 160 ? 6.575 2.688 -13.302 1.00 72.94 160 GLY A C 1
ATOM 1259 O O . GLY A 1 160 ? 5.526 3.251 -13.619 1.00 72.94 160 GLY A O 1
ATOM 1260 N N . GLY A 1 161 ? 7.133 2.790 -12.105 1.00 86.06 161 GLY A N 1
ATOM 1261 C CA . GLY A 1 161 ? 6.612 3.618 -11.037 1.00 86.06 161 GLY A CA 1
ATOM 1262 C C . GLY A 1 161 ? 7.032 3.099 -9.676 1.00 86.06 161 GLY A C 1
ATOM 1263 O O . GLY A 1 161 ? 7.535 1.985 -9.563 1.00 86.06 161 GLY A O 1
ATOM 1264 N N . ASN A 1 162 ? 6.797 3.905 -8.656 1.00 89.62 162 ASN A N 1
ATOM 1265 C CA . ASN A 1 162 ? 7.024 3.561 -7.272 1.00 89.62 162 ASN A CA 1
ATOM 1266 C C . ASN A 1 162 ? 6.117 2.408 -6.820 1.00 89.62 162 ASN A C 1
ATOM 1268 O O . ASN A 1 162 ? 4.945 2.313 -7.208 1.00 89.62 162 ASN A O 1
ATOM 1272 N N . GLY A 1 163 ? 6.691 1.518 -6.012 1.00 93.06 163 GLY A N 1
ATOM 1273 C CA . GLY A 1 163 ? 6.065 0.279 -5.562 1.00 93.06 163 GLY A CA 1
ATOM 1274 C C . GLY A 1 163 ? 5.056 0.433 -4.424 1.00 93.06 163 GLY A C 1
ATOM 1275 O O . GLY A 1 163 ? 4.299 -0.502 -4.171 1.00 93.06 163 GLY A O 1
ATOM 1276 N N . GLY A 1 164 ? 5.006 1.578 -3.743 1.00 92.94 164 GLY A N 1
ATOM 1277 C CA . GLY A 1 164 ? 4.256 1.750 -2.500 1.00 92.94 164 GLY A CA 1
ATOM 1278 C C . GLY A 1 164 ? 2.738 1.810 -2.648 1.00 92.94 164 GLY A C 1
ATOM 1279 O O . GLY A 1 164 ? 2.024 1.343 -1.764 1.00 92.94 164 GLY A O 1
ATOM 1280 N N . LEU A 1 165 ? 2.242 2.266 -3.797 1.00 94.62 165 LEU A N 1
ATOM 1281 C CA . LEU A 1 165 ? 0.902 1.940 -4.276 1.00 94.62 165 LEU A CA 1
ATOM 1282 C C . LEU A 1 165 ? 1.062 1.289 -5.643 1.00 94.62 165 LEU A C 1
ATOM 1284 O O . LEU A 1 165 ? 1.368 1.974 -6.624 1.00 94.62 165 LEU A O 1
ATOM 1288 N N . SER A 1 166 ? 0.903 -0.032 -5.696 1.00 96.31 166 SER A N 1
ATOM 1289 C CA . SER A 1 166 ? 1.173 -0.806 -6.906 1.00 96.31 166 SER A CA 1
ATOM 1290 C C . SER A 1 166 ? 0.250 -2.005 -7.083 1.00 96.31 166 SER A C 1
ATOM 1292 O O . SER A 1 166 ? -0.281 -2.561 -6.124 1.00 96.31 166 SER A O 1
ATOM 1294 N N . LEU A 1 167 ? 0.070 -2.421 -8.335 1.00 97.25 167 LEU A N 1
ATOM 1295 C CA . LEU A 1 167 ? -0.522 -3.706 -8.682 1.00 97.25 167 LEU A CA 1
ATOM 1296 C C . LEU A 1 167 ? 0.584 -4.668 -9.122 1.00 97.25 167 LEU A C 1
ATOM 1298 O O . LEU A 1 167 ? 1.416 -4.323 -9.965 1.00 97.25 167 LEU A O 1
ATOM 1302 N N . ARG A 1 168 ? 0.584 -5.871 -8.550 1.00 97.88 168 ARG A N 1
ATOM 1303 C CA . ARG A 1 168 ? 1.644 -6.870 -8.705 1.00 97.88 168 ARG A CA 1
ATOM 1304 C C . ARG A 1 168 ? 1.055 -8.239 -9.026 1.00 97.88 168 ARG A C 1
ATOM 1306 O O . ARG A 1 168 ? 0.058 -8.652 -8.432 1.00 97.88 168 ARG A O 1
ATOM 1313 N N . ASP A 1 169 ? 1.684 -8.949 -9.951 1.00 98.50 169 ASP A N 1
ATOM 1314 C CA . ASP A 1 169 ? 1.454 -10.371 -10.193 1.00 98.50 169 ASP A CA 1
ATOM 1315 C C . ASP A 1 169 ? 2.438 -11.208 -9.378 1.00 98.50 169 ASP A C 1
ATOM 1317 O O . ASP A 1 169 ? 3.651 -11.090 -9.556 1.00 98.50 169 ASP A O 1
ATOM 1321 N N . LYS A 1 170 ? 1.918 -12.055 -8.485 1.00 98.56 170 LYS A N 1
ATOM 1322 C CA . LYS A 1 170 ? 2.714 -12.871 -7.562 1.00 98.56 170 LYS A CA 1
ATOM 1323 C C . LYS A 1 170 ? 3.755 -13.712 -8.296 1.00 98.56 170 LYS A C 1
ATOM 1325 O O . LYS A 1 170 ? 4.929 -13.686 -7.936 1.00 98.56 170 LYS A O 1
ATOM 1330 N N . GLU A 1 171 ? 3.347 -14.433 -9.337 1.00 98.38 171 GLU A N 1
ATOM 1331 C CA . GLU A 1 171 ? 4.253 -15.315 -10.074 1.00 98.38 171 GLU A CA 1
ATOM 1332 C C . GLU A 1 171 ? 5.294 -14.515 -10.856 1.00 98.38 171 GLU A C 1
ATOM 1334 O O . GLU A 1 171 ? 6.444 -14.937 -10.959 1.00 98.38 171 GLU A O 1
ATOM 1339 N N . ALA A 1 172 ? 4.937 -13.346 -11.389 1.00 97.88 172 ALA A N 1
ATOM 1340 C CA . ALA A 1 172 ? 5.903 -12.464 -12.034 1.00 97.88 172 ALA A CA 1
ATOM 1341 C C . ALA A 1 172 ? 6.942 -11.911 -11.054 1.00 97.88 172 ALA A C 1
ATOM 1343 O O . ALA A 1 172 ? 8.136 -11.931 -11.366 1.00 97.88 172 ALA A O 1
ATOM 1344 N N . MET A 1 173 ? 6.512 -11.490 -9.861 1.00 97.88 173 MET A N 1
ATOM 1345 C CA . MET A 1 173 ? 7.429 -11.029 -8.819 1.00 97.88 173 MET A CA 1
ATOM 1346 C C . MET A 1 173 ? 8.354 -12.160 -8.366 1.00 97.88 173 MET A C 1
ATOM 1348 O O . MET A 1 173 ? 9.563 -11.965 -8.303 1.00 97.88 173 MET A O 1
ATOM 1352 N N . LEU A 1 174 ? 7.827 -13.372 -8.160 1.00 97.62 174 LEU A N 1
ATOM 1353 C CA . LEU A 1 174 ? 8.634 -14.549 -7.823 1.00 97.62 174 LEU A CA 1
ATOM 1354 C C . LEU A 1 174 ? 9.649 -14.903 -8.910 1.00 97.62 174 LEU A C 1
ATOM 1356 O O . LEU A 1 174 ? 10.786 -15.247 -8.589 1.00 97.62 174 LEU A O 1
ATOM 1360 N N . ARG A 1 175 ? 9.265 -14.822 -10.192 1.00 96.69 175 ARG A N 1
ATOM 1361 C CA . ARG A 1 175 ? 10.192 -15.070 -11.306 1.00 96.69 175 ARG A CA 1
ATOM 1362 C C . ARG A 1 175 ? 11.379 -14.116 -11.258 1.00 96.69 175 ARG A C 1
ATOM 1364 O O . ARG A 1 175 ? 12.500 -14.596 -11.351 1.00 96.69 175 ARG A O 1
ATOM 1371 N N . VAL A 1 176 ? 11.143 -12.811 -11.099 1.00 95.38 176 VAL A N 1
ATOM 1372 C CA . VAL A 1 176 ? 12.217 -11.802 -11.045 1.00 95.38 176 VAL A CA 1
ATOM 1373 C C . VAL A 1 176 ? 13.035 -11.924 -9.757 1.00 95.38 176 VAL A C 1
ATOM 1375 O O . VAL A 1 176 ? 14.257 -11.995 -9.819 1.00 95.38 176 VAL A O 1
ATOM 1378 N N . ALA A 1 177 ? 12.382 -12.056 -8.601 1.00 94.81 177 ALA A N 1
ATOM 1379 C CA . ALA A 1 177 ? 13.041 -12.201 -7.300 1.00 94.81 177 ALA A CA 1
ATOM 1380 C C . ALA A 1 177 ? 14.010 -13.396 -7.239 1.00 94.81 177 ALA A C 1
ATOM 1382 O O . ALA A 1 177 ? 15.026 -13.338 -6.556 1.00 94.81 177 ALA A O 1
ATOM 1383 N N . ARG A 1 178 ? 13.718 -14.482 -7.967 1.00 95.00 178 ARG A N 1
ATOM 1384 C CA . ARG A 1 178 ? 14.560 -15.690 -8.023 1.00 95.00 178 ARG A CA 1
ATOM 1385 C C . ARG A 1 178 ? 15.688 -15.623 -9.061 1.00 95.00 178 ARG A C 1
ATOM 1387 O O . ARG A 1 178 ? 16.511 -16.538 -9.095 1.00 95.00 178 ARG A O 1
ATOM 1394 N N . MET A 1 179 ? 15.723 -14.603 -9.924 1.00 90.44 179 MET A N 1
ATOM 1395 C CA . MET A 1 179 ? 16.821 -14.418 -10.885 1.00 90.44 179 MET A CA 1
ATOM 1396 C C . MET A 1 179 ? 18.096 -13.932 -10.195 1.00 90.44 179 MET A C 1
ATOM 1398 O O . MET A 1 179 ? 19.191 -14.326 -10.599 1.00 90.44 179 MET A O 1
ATOM 1402 N N . GLU A 1 180 ? 17.955 -13.143 -9.130 1.00 84.19 180 GLU A N 1
ATOM 1403 C CA . GLU A 1 180 ? 19.082 -12.567 -8.408 1.00 84.19 180 GLU A CA 1
ATOM 1404 C C . GLU A 1 180 ? 19.482 -13.390 -7.188 1.00 84.19 180 GLU A C 1
ATOM 1406 O O . GLU A 1 180 ? 18.662 -13.760 -6.351 1.00 84.19 180 GLU A O 1
ATOM 1411 N N . LYS A 1 181 ? 20.783 -13.666 -7.076 1.00 75.00 181 LYS A N 1
ATOM 1412 C CA . LYS A 1 181 ? 21.335 -14.491 -5.990 1.00 75.00 181 LYS A CA 1
ATOM 1413 C C . LYS A 1 181 ? 21.789 -13.673 -4.781 1.00 75.00 181 LYS A C 1
ATOM 1415 O O . LYS A 1 181 ? 21.818 -14.214 -3.682 1.00 75.00 181 LYS A O 1
ATOM 1420 N N . ASN A 1 182 ? 22.101 -12.390 -4.977 1.00 79.00 182 ASN A N 1
ATOM 1421 C CA . ASN A 1 182 ? 22.682 -11.511 -3.959 1.00 79.00 182 ASN A CA 1
ATOM 1422 C C . ASN A 1 182 ? 21.824 -10.252 -3.753 1.00 79.00 182 ASN A C 1
ATOM 1424 O O . ASN A 1 182 ? 22.274 -9.131 -3.977 1.00 79.00 182 ASN A O 1
ATOM 1428 N N . LEU A 1 183 ? 20.572 -10.425 -3.317 1.00 76.94 183 LEU A N 1
ATOM 1429 C CA . LEU A 1 183 ? 19.627 -9.311 -3.132 1.00 76.94 183 LEU A CA 1
ATOM 1430 C C . LEU A 1 183 ? 20.114 -8.232 -2.149 1.00 76.94 183 LEU A C 1
ATOM 1432 O O . LEU A 1 183 ? 19.713 -7.076 -2.259 1.00 76.94 183 LEU A O 1
ATOM 1436 N N . GLU A 1 184 ? 20.972 -8.593 -1.194 1.00 72.94 184 GLU A N 1
ATOM 1437 C CA . GLU A 1 184 ? 21.540 -7.664 -0.206 1.00 72.94 184 GLU A CA 1
ATOM 1438 C C . GLU A 1 184 ? 22.603 -6.724 -0.799 1.00 72.94 184 GLU A C 1
ATOM 1440 O O . GLU A 1 184 ? 22.847 -5.652 -0.249 1.00 72.94 184 GLU A O 1
ATOM 1445 N N . GLU A 1 185 ? 23.212 -7.094 -1.930 1.00 78.06 185 GLU A N 1
ATOM 1446 C CA . GLU A 1 185 ? 24.200 -6.268 -2.640 1.00 78.06 185 GLU A CA 1
ATOM 1447 C C . GLU A 1 185 ? 23.530 -5.239 -3.569 1.00 78.06 185 GLU A C 1
ATOM 1449 O O . GLU A 1 185 ? 24.181 -4.315 -4.062 1.00 78.06 185 GLU A O 1
ATOM 1454 N N . LEU A 1 186 ? 22.218 -5.376 -3.788 1.00 79.81 186 LEU A N 1
ATOM 1455 C CA . LEU A 1 186 ? 21.430 -4.513 -4.656 1.00 79.81 186 LEU A CA 1
ATOM 1456 C C . LEU A 1 186 ? 21.013 -3.229 -3.936 1.00 79.81 186 LEU A C 1
ATOM 1458 O O . LEU A 1 186 ? 20.078 -3.212 -3.129 1.00 79.81 186 LEU A O 1
ATOM 1462 N N . VAL A 1 187 ? 21.700 -2.139 -4.266 1.00 85.44 187 VAL A N 1
ATOM 1463 C CA . VAL A 1 187 ? 21.527 -0.824 -3.631 1.00 85.44 187 VAL A CA 1
ATOM 1464 C C . VAL A 1 187 ? 20.282 -0.090 -4.139 1.00 85.44 187 VAL A C 1
ATOM 1466 O O . VAL A 1 187 ? 19.763 0.794 -3.456 1.00 85.44 187 VAL A O 1
ATOM 1469 N N . GLU A 1 188 ? 19.786 -0.425 -5.331 1.00 90.38 188 GLU A N 1
ATOM 1470 C CA . GLU A 1 188 ? 18.624 0.244 -5.901 1.00 90.38 188 GLU A CA 1
ATOM 1471 C C . GLU A 1 188 ? 17.336 -0.060 -5.111 1.00 90.38 188 GLU A C 1
ATOM 1473 O O . GLU A 1 188 ? 17.198 -1.133 -4.517 1.00 90.38 188 GLU A O 1
ATOM 1478 N N . PRO A 1 189 ? 16.362 0.861 -5.076 1.00 92.62 189 PRO A N 1
ATOM 1479 C CA . PRO A 1 189 ? 15.047 0.579 -4.512 1.00 92.62 189 PRO A CA 1
ATOM 1480 C C . PRO A 1 189 ? 14.339 -0.590 -5.218 1.00 92.62 189 PRO A C 1
ATOM 1482 O O . PRO A 1 189 ? 14.607 -0.889 -6.381 1.00 92.62 189 PRO A O 1
ATOM 1485 N N . GLU A 1 190 ? 13.431 -1.265 -4.516 1.00 94.56 190 GLU A N 1
ATOM 1486 C CA . GLU A 1 190 ? 12.687 -2.418 -5.034 1.00 94.56 190 GLU A CA 1
ATOM 1487 C C . GLU A 1 190 ? 11.948 -2.117 -6.338 1.00 94.56 190 GLU A C 1
ATOM 1489 O O . GLU A 1 190 ? 11.918 -2.941 -7.254 1.00 94.56 190 GLU A O 1
ATOM 1494 N N . ASP A 1 191 ? 11.355 -0.940 -6.432 1.00 93.62 191 ASP A N 1
ATOM 1495 C CA . ASP A 1 191 ? 10.566 -0.572 -7.589 1.00 93.62 191 ASP A CA 1
ATOM 1496 C C . ASP A 1 191 ? 11.448 -0.467 -8.834 1.00 93.62 191 ASP A C 1
ATOM 1498 O O . ASP A 1 191 ? 11.092 -1.035 -9.863 1.00 93.62 191 ASP A O 1
ATOM 1502 N N . VAL A 1 192 ? 12.635 0.135 -8.719 1.00 93.19 192 VAL A N 1
ATOM 1503 C CA . VAL A 1 192 ? 13.684 0.144 -9.749 1.00 93.19 192 VAL A CA 1
ATOM 1504 C C . VAL A 1 192 ? 14.183 -1.271 -10.041 1.00 93.19 192 VAL A C 1
ATOM 1506 O O . VAL A 1 192 ? 14.360 -1.615 -11.210 1.00 93.19 192 VAL A O 1
ATOM 1509 N N . PHE A 1 193 ? 14.360 -2.111 -9.018 1.00 93.88 193 PHE A N 1
ATOM 1510 C CA . PHE A 1 193 ? 14.772 -3.506 -9.187 1.00 93.88 193 PHE A CA 1
ATOM 1511 C C . PHE A 1 193 ? 13.805 -4.275 -10.099 1.00 93.88 193 PHE A C 1
ATOM 1513 O O . PHE A 1 193 ? 14.218 -4.764 -11.151 1.00 93.88 193 PHE A O 1
ATOM 1520 N N . PHE A 1 194 ? 12.509 -4.325 -9.775 1.00 94.00 194 PHE A N 1
ATOM 1521 C CA . PHE A 1 194 ? 11.537 -5.031 -10.621 1.00 94.00 194 PHE A CA 1
ATOM 1522 C C . PHE A 1 194 ? 11.369 -4.362 -11.978 1.00 94.00 194 PHE A C 1
ATOM 1524 O O . PHE A 1 194 ? 11.321 -5.028 -13.008 1.00 94.00 194 PHE A O 1
ATOM 1531 N N . CYS A 1 195 ? 11.314 -3.038 -11.991 1.00 91.69 195 CYS A N 1
ATOM 1532 C CA . CYS A 1 195 ? 11.136 -2.259 -13.202 1.00 91.69 195 CYS A CA 1
ATOM 1533 C C . CYS A 1 195 ? 12.292 -2.426 -14.203 1.00 91.69 195 CYS A C 1
ATOM 1535 O O . CYS A 1 195 ? 12.056 -2.463 -15.409 1.00 91.69 195 CYS A O 1
ATOM 1537 N N . SER A 1 196 ? 13.525 -2.637 -13.727 1.00 90.94 196 SER A N 1
ATOM 1538 C CA . SER A 1 196 ? 14.674 -2.936 -14.594 1.00 90.94 196 SER A CA 1
ATOM 1539 C C . SER A 1 196 ? 14.556 -4.264 -15.352 1.00 90.94 196 SER A C 1
ATOM 1541 O O . SER A 1 196 ? 15.251 -4.490 -16.342 1.00 90.94 196 SER A O 1
ATOM 1543 N N . HIS A 1 197 ? 13.599 -5.108 -14.959 1.00 90.31 197 HIS A N 1
ATOM 1544 C CA . HIS A 1 197 ? 13.242 -6.354 -15.625 1.00 90.31 197 HIS A CA 1
ATOM 1545 C C . HIS A 1 197 ? 12.030 -6.194 -16.562 1.00 90.31 197 HIS A C 1
ATOM 1547 O O . HIS A 1 197 ? 11.293 -7.155 -16.788 1.00 90.31 197 HIS A O 1
ATOM 1553 N N . ALA A 1 198 ? 11.822 -5.013 -17.159 1.00 83.69 198 ALA A N 1
ATOM 1554 C CA . ALA A 1 198 ? 10.736 -4.748 -18.116 1.00 83.69 198 ALA A CA 1
ATOM 1555 C C . ALA A 1 198 ? 10.728 -5.685 -19.348 1.00 83.69 198 ALA A C 1
ATOM 1557 O O . ALA A 1 198 ? 9.697 -5.853 -19.991 1.00 83.69 198 ALA A O 1
ATOM 1558 N N . GLY A 1 199 ? 11.852 -6.339 -19.674 1.00 84.19 199 GLY A N 1
ATOM 1559 C CA . GLY A 1 199 ? 11.895 -7.406 -20.688 1.00 84.19 199 GLY A CA 1
ATOM 1560 C C . GLY A 1 199 ? 11.233 -8.724 -20.253 1.00 84.19 199 GLY A C 1
ATOM 1561 O O . GLY A 1 199 ? 10.869 -9.540 -21.097 1.00 84.19 199 GLY A O 1
ATOM 1562 N N . THR A 1 200 ? 11.059 -8.926 -18.946 1.00 88.25 200 THR A N 1
ATOM 1563 C CA . THR A 1 200 ? 10.457 -10.116 -18.319 1.00 88.25 200 THR A CA 1
ATOM 1564 C C . THR A 1 200 ? 9.042 -9.842 -17.805 1.00 88.25 200 THR A C 1
ATOM 1566 O O . THR A 1 200 ? 8.224 -10.762 -17.733 1.00 88.25 200 THR A O 1
ATOM 1569 N N . LEU A 1 201 ? 8.753 -8.595 -17.425 1.00 93.00 201 LEU A N 1
ATOM 1570 C CA . LEU A 1 201 ? 7.476 -8.171 -16.857 1.00 93.00 201 LEU A CA 1
ATOM 1571 C C . LEU A 1 201 ? 6.605 -7.480 -17.902 1.00 93.00 201 LEU A C 1
ATOM 1573 O O . LEU A 1 201 ? 7.037 -6.552 -18.581 1.00 93.00 201 LEU A O 1
ATOM 1577 N N . ARG A 1 202 ? 5.326 -7.852 -17.971 1.00 93.75 202 ARG A N 1
ATOM 1578 C CA . ARG A 1 202 ? 4.346 -7.076 -18.728 1.00 93.75 202 ARG A CA 1
ATOM 1579 C C . ARG A 1 202 ? 3.971 -5.813 -17.955 1.00 93.75 202 ARG A C 1
ATOM 1581 O O . ARG A 1 202 ? 3.195 -5.874 -17.005 1.00 93.75 202 ARG A O 1
ATOM 1588 N N . MET A 1 203 ? 4.472 -4.666 -18.394 1.00 92.31 203 MET A N 1
ATOM 1589 C CA . MET A 1 203 ? 4.217 -3.364 -17.768 1.00 92.31 203 MET A CA 1
ATOM 1590 C C . MET A 1 203 ? 3.380 -2.455 -18.686 1.00 92.31 203 MET A C 1
ATOM 1592 O O . MET A 1 203 ? 3.453 -2.601 -19.910 1.00 92.31 203 MET A O 1
ATOM 1596 N N . PRO A 1 204 ? 2.564 -1.538 -18.133 1.00 89.50 204 PRO A N 1
ATOM 1597 C CA . PRO A 1 204 ? 1.748 -0.625 -18.926 1.00 89.50 204 PRO A CA 1
ATOM 1598 C C . PRO A 1 204 ? 2.595 0.446 -19.615 1.00 89.50 204 PRO A C 1
ATOM 1600 O O . PRO A 1 204 ? 3.572 0.912 -19.030 1.00 89.50 204 PRO A O 1
ATOM 1603 N N . PRO A 1 205 ? 2.190 0.939 -20.797 1.00 85.56 205 PRO A N 1
ATOM 1604 C CA . PRO A 1 205 ? 2.797 2.137 -21.369 1.00 85.56 205 PRO A CA 1
ATOM 1605 C C . PRO A 1 205 ? 2.600 3.342 -20.432 1.00 85.56 205 PRO A C 1
ATOM 1607 O O . PRO A 1 205 ? 1.616 3.411 -19.689 1.00 85.56 205 PRO A O 1
ATOM 1610 N N . THR A 1 206 ? 3.490 4.340 -20.497 1.00 77.94 206 THR A N 1
ATOM 1611 C CA . THR A 1 206 ? 3.500 5.498 -19.574 1.00 77.94 206 THR A CA 1
ATOM 1612 C C . THR A 1 206 ? 2.141 6.188 -19.452 1.00 77.94 206 THR A C 1
ATOM 1614 O O . THR A 1 206 ? 1.739 6.606 -18.367 1.00 77.94 206 THR A O 1
ATOM 1617 N N . VAL A 1 207 ? 1.430 6.330 -20.574 1.00 79.62 207 VAL A N 1
ATOM 1618 C CA . VAL A 1 207 ? 0.127 7.010 -20.636 1.00 79.62 207 VAL A CA 1
ATOM 1619 C C . VAL A 1 207 ? -0.924 6.275 -19.804 1.00 79.62 207 VAL A C 1
ATOM 1621 O O . VAL A 1 207 ? -1.731 6.917 -19.136 1.00 79.62 207 VAL A O 1
ATOM 1624 N N . GLU A 1 208 ? -0.893 4.942 -19.795 1.00 83.50 208 GLU A N 1
ATOM 1625 C CA . GLU A 1 208 ? -1.785 4.137 -18.962 1.00 83.50 208 GLU A CA 1
ATOM 1626 C C . GLU A 1 208 ? -1.336 4.138 -17.502 1.00 83.50 208 GLU A C 1
ATOM 1628 O O . GLU A 1 208 ? -2.167 4.334 -16.618 1.00 83.50 208 GLU A O 1
ATOM 1633 N N . ALA A 1 209 ? -0.030 4.011 -17.242 1.00 82.75 209 ALA A N 1
ATOM 1634 C CA . ALA A 1 209 ? 0.522 4.027 -15.887 1.00 82.75 209 ALA A CA 1
ATOM 1635 C C . ALA A 1 209 ? 0.135 5.307 -15.117 1.00 82.75 209 ALA A C 1
ATOM 1637 O O . ALA A 1 209 ? -0.231 5.248 -13.946 1.00 82.75 209 ALA A O 1
ATOM 1638 N N . ARG A 1 210 ? 0.108 6.468 -15.795 1.00 79.19 210 ARG A N 1
ATOM 1639 C CA . ARG A 1 210 ? -0.313 7.772 -15.224 1.00 79.19 210 ARG A CA 1
ATOM 1640 C C . ARG A 1 210 ? -1.750 7.816 -14.720 1.00 79.19 210 ARG A C 1
ATOM 1642 O O . ARG A 1 210 ? -2.104 8.741 -13.996 1.00 79.19 210 ARG A O 1
ATOM 1649 N N . ARG A 1 211 ? -2.578 6.848 -15.103 1.00 80.81 211 ARG A N 1
ATOM 1650 C CA . ARG A 1 211 ? -3.966 6.736 -14.647 1.00 80.81 211 ARG A CA 1
ATOM 1651 C C . ARG A 1 211 ? -4.102 5.869 -13.393 1.00 80.81 211 ARG A C 1
ATOM 1653 O O . ARG A 1 211 ? -5.162 5.886 -12.775 1.00 80.81 211 ARG A O 1
ATOM 1660 N N . PHE A 1 212 ? -3.060 5.120 -13.020 1.00 85.00 212 PHE A N 1
ATOM 1661 C CA . PHE A 1 212 ? -3.088 4.229 -11.862 1.00 85.00 212 PHE A CA 1
ATOM 1662 C C . PHE A 1 212 ? -2.847 4.977 -10.549 1.00 85.00 212 PHE A C 1
ATOM 1664 O O . PHE A 1 212 ? -3.637 4.889 -9.623 1.00 85.00 212 PHE A O 1
ATOM 1671 N N . ALA A 1 213 ? -1.786 5.759 -10.429 1.00 82.06 213 ALA A N 1
ATOM 1672 C CA . ALA A 1 213 ? -1.546 6.497 -9.195 1.00 82.06 213 ALA A CA 1
ATOM 1673 C C . ALA A 1 213 ? -0.696 7.738 -9.441 1.00 82.06 213 ALA A C 1
ATOM 1675 O O . ALA A 1 213 ? -0.154 7.921 -10.530 1.00 82.06 213 ALA A O 1
ATOM 1676 N N . THR A 1 214 ? -0.600 8.602 -8.435 1.00 75.06 214 THR A N 1
ATOM 1677 C CA . THR A 1 214 ? 0.241 9.804 -8.471 1.00 75.06 214 THR A CA 1
ATOM 1678 C C . THR A 1 214 ? 1.178 9.837 -7.270 1.00 75.06 214 THR A C 1
ATOM 1680 O O . THR A 1 214 ? 0.728 9.616 -6.147 1.00 75.06 214 THR A O 1
ATOM 1683 N N . GLU A 1 215 ? 2.451 10.161 -7.500 1.00 68.50 215 GLU A N 1
ATOM 1684 C CA . GLU A 1 215 ? 3.484 10.243 -6.452 1.00 68.50 215 GLU A CA 1
ATOM 1685 C C . GLU A 1 215 ? 4.111 11.645 -6.329 1.00 68.50 215 GLU A C 1
ATOM 1687 O O . GLU A 1 215 ? 4.365 12.097 -5.222 1.00 68.50 215 GLU A O 1
ATOM 1692 N N . GLU A 1 216 ? 4.354 12.350 -7.446 1.00 57.59 216 GLU A N 1
ATOM 1693 C CA . GLU A 1 216 ? 5.145 13.604 -7.431 1.00 57.59 216 GLU A CA 1
ATOM 1694 C C . GLU A 1 216 ? 4.491 14.776 -8.185 1.00 57.59 216 GLU A C 1
ATOM 1696 O O . GLU A 1 216 ? 4.911 15.923 -8.052 1.00 57.59 216 GLU A O 1
ATOM 1701 N N . LYS A 1 217 ? 3.477 14.521 -9.022 1.00 54.22 217 LYS A N 1
ATOM 1702 C CA . LYS A 1 217 ? 2.768 15.558 -9.790 1.00 54.22 217 LYS A CA 1
ATOM 1703 C C . LYS A 1 217 ? 1.284 15.236 -9.861 1.00 54.22 217 LYS A C 1
ATOM 1705 O O . LYS A 1 217 ? 0.906 14.082 -10.062 1.00 54.22 217 LYS A O 1
ATOM 1710 N N . LEU A 1 218 ? 0.449 16.272 -9.761 1.00 53.62 218 LEU A N 1
ATOM 1711 C CA . LEU A 1 218 ? -0.956 16.175 -10.155 1.00 53.62 218 LEU A CA 1
ATOM 1712 C C . LEU A 1 218 ? -1.028 15.694 -11.616 1.00 53.62 218 LEU A C 1
ATOM 1714 O O . LEU A 1 218 ? -0.166 16.082 -12.417 1.00 53.62 218 LEU A O 1
ATOM 1718 N N . PRO A 1 219 ? -2.038 14.893 -12.003 1.00 52.62 219 PRO A N 1
ATOM 1719 C CA . PRO A 1 219 ? -2.260 14.612 -13.413 1.00 52.62 219 PRO A CA 1
ATOM 1720 C C . PRO A 1 219 ? -2.380 15.958 -14.128 1.00 52.62 219 PRO A C 1
ATOM 1722 O O . PRO A 1 219 ? -3.122 16.833 -13.677 1.00 52.62 219 PRO A O 1
ATOM 1725 N N . GLY A 1 220 ? -1.627 16.156 -15.213 1.00 45.84 220 GLY A N 1
ATOM 1726 C CA . GLY A 1 220 ? -1.777 17.366 -16.022 1.00 45.84 220 GLY A CA 1
ATOM 1727 C C . GLY A 1 220 ? -3.255 17.544 -16.372 1.00 45.84 220 GLY A C 1
ATOM 1728 O O . GLY A 1 220 ? -3.900 16.559 -16.725 1.00 45.84 220 GLY A O 1
ATOM 1729 N N . GLN A 1 221 ? -3.792 18.758 -16.225 1.00 42.38 221 GLN A N 1
ATOM 1730 C CA . GLN A 1 221 ? -5.211 19.090 -16.420 1.00 42.38 221 GLN A CA 1
ATOM 1731 C C . GLN A 1 221 ? -5.629 19.025 -17.904 1.00 42.38 221 GLN A C 1
ATOM 1733 O O . GLN A 1 221 ? -6.108 20.006 -18.471 1.00 42.38 221 GLN A O 1
ATOM 1738 N N . SER A 1 222 ? -5.421 17.898 -18.583 1.00 43.16 222 SER A N 1
ATOM 1739 C CA . SER A 1 222 ? -6.104 17.646 -19.847 1.00 43.16 222 SER A CA 1
ATOM 1740 C C . SER A 1 222 ? -7.540 17.205 -19.555 1.00 43.16 222 SER A C 1
ATOM 1742 O O . SER A 1 222 ? -7.822 16.540 -18.559 1.00 43.16 222 SER A O 1
ATOM 1744 N N . ALA A 1 223 ? -8.481 17.562 -20.429 1.00 38.88 223 ALA A N 1
ATOM 1745 C CA . ALA A 1 223 ? -9.879 17.149 -20.283 1.00 38.88 223 ALA A CA 1
ATOM 1746 C C . ALA A 1 223 ? -10.043 15.611 -20.224 1.00 38.88 223 ALA A C 1
ATOM 1748 O O . ALA A 1 223 ? -10.983 15.108 -19.615 1.00 38.88 223 ALA A O 1
ATOM 1749 N N . GLU A 1 224 ? -9.101 14.862 -20.807 1.00 40.59 224 GLU A N 1
ATOM 1750 C CA . GLU A 1 224 ? -9.061 13.395 -20.781 1.00 40.59 224 GLU A CA 1
ATOM 1751 C C . GLU A 1 224 ? -8.589 12.817 -19.437 1.00 40.59 224 GLU A C 1
ATOM 1753 O O . GLU A 1 224 ? -9.119 11.791 -19.010 1.00 40.59 224 GLU A O 1
ATOM 1758 N N . SER A 1 225 ? -7.657 13.470 -18.728 1.00 45.88 225 SER A N 1
ATOM 1759 C CA . SER A 1 225 ? -7.209 13.022 -17.398 1.00 45.88 225 SER A CA 1
ATOM 1760 C C . SER A 1 225 ? -8.246 13.318 -16.308 1.00 45.88 225 SER A C 1
ATOM 1762 O O . SER A 1 225 ? -8.432 12.511 -15.396 1.00 45.88 225 SER A O 1
ATOM 1764 N N . ALA A 1 226 ? -8.988 14.422 -16.442 1.00 46.19 226 ALA A N 1
ATOM 1765 C CA . ALA A 1 226 ? -10.090 14.779 -15.550 1.00 46.19 226 ALA A CA 1
ATOM 1766 C C . ALA A 1 226 ? -11.292 13.818 -15.666 1.00 46.19 226 ALA A C 1
ATOM 1768 O O . ALA A 1 226 ? -11.981 13.567 -14.680 1.00 46.19 226 ALA A O 1
ATOM 1769 N N . ALA A 1 227 ? -11.535 13.241 -16.848 1.00 46.19 227 ALA A N 1
ATOM 1770 C CA . ALA A 1 227 ? -12.703 12.394 -17.102 1.00 46.19 227 ALA A CA 1
ATOM 1771 C C . ALA A 1 227 ? -12.605 10.971 -16.517 1.00 46.19 227 ALA A C 1
ATOM 1773 O O . ALA A 1 227 ? -13.63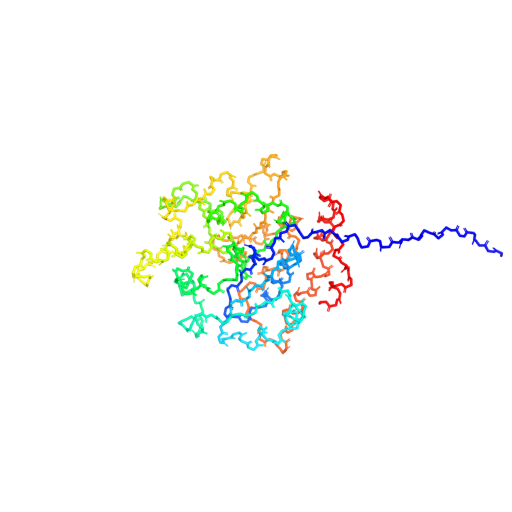0 10.307 -16.362 1.00 46.19 227 ALA A O 1
ATOM 1774 N N . GLN A 1 228 ? -11.401 10.472 -16.217 1.00 55.19 228 GLN A N 1
ATOM 1775 C CA . GLN A 1 228 ? -11.190 9.073 -15.804 1.00 55.19 228 GLN A CA 1
ATOM 1776 C C . GLN A 1 228 ? -10.852 8.890 -14.321 1.00 55.19 228 GLN A C 1
ATOM 1778 O O . GLN A 1 228 ? -10.917 7.762 -13.834 1.00 55.19 228 GLN A O 1
ATOM 1783 N N . GLY A 1 229 ? -10.599 9.986 -13.599 1.00 68.81 229 GLY A N 1
ATOM 1784 C CA . GLY A 1 229 ? -10.292 9.970 -12.172 1.00 68.81 229 GLY A CA 1
ATOM 1785 C C . GLY A 1 229 ? -8.918 9.371 -11.856 1.00 68.81 229 GLY A C 1
ATOM 1786 O O . GLY A 1 229 ? -8.353 8.587 -12.614 1.00 68.81 229 GLY A O 1
ATOM 1787 N N . ILE A 1 230 ? -8.366 9.764 -10.713 1.00 78.25 230 ILE A N 1
ATOM 1788 C CA . ILE A 1 230 ? -7.118 9.209 -10.177 1.00 78.25 230 ILE A CA 1
ATOM 1789 C C . ILE A 1 230 ? -7.482 7.956 -9.382 1.00 78.25 230 ILE A C 1
ATOM 1791 O O . ILE A 1 230 ? -8.473 7.993 -8.644 1.00 78.25 230 ILE A O 1
ATOM 1795 N N . PHE A 1 231 ? -6.744 6.851 -9.530 1.00 89.88 231 PHE A N 1
ATOM 1796 C CA . PHE A 1 231 ? -7.000 5.641 -8.738 1.00 89.88 231 PHE A CA 1
ATOM 1797 C C . PHE A 1 231 ? -6.469 5.772 -7.304 1.00 89.88 231 PHE A C 1
ATOM 1799 O O . PHE A 1 231 ? -7.196 5.448 -6.367 1.00 89.88 231 PHE A O 1
ATOM 1806 N N . GLY A 1 232 ? -5.284 6.342 -7.095 1.00 90.75 232 GLY A N 1
ATOM 1807 C CA . GLY A 1 232 ? -4.787 6.640 -5.752 1.00 90.75 232 GLY A CA 1
ATOM 1808 C C . GLY A 1 232 ? -3.576 7.564 -5.723 1.00 90.75 232 GLY A C 1
ATOM 1809 O O . GLY A 1 232 ? -3.035 7.948 -6.761 1.00 90.75 232 GLY A O 1
ATOM 1810 N N . VAL A 1 233 ? -3.160 7.919 -4.514 1.00 88.50 233 VAL A N 1
ATOM 1811 C CA . VAL A 1 233 ? -2.003 8.768 -4.229 1.00 88.50 233 VAL A CA 1
ATOM 1812 C C . VAL A 1 233 ? -1.029 7.985 -3.355 1.00 88.50 233 VAL A C 1
ATOM 1814 O O . VAL A 1 233 ? -1.451 7.292 -2.429 1.00 88.50 233 VAL A O 1
ATOM 1817 N N . HIS A 1 234 ? 0.262 8.093 -3.642 1.00 87.38 234 HIS A N 1
ATOM 1818 C CA . HIS A 1 234 ? 1.341 7.535 -2.829 1.00 87.38 234 HIS A CA 1
ATOM 1819 C C . HIS A 1 234 ? 2.301 8.649 -2.385 1.00 87.38 234 HIS A C 1
ATOM 1821 O O . HIS A 1 234 ? 2.295 9.731 -2.975 1.00 87.38 234 HIS A O 1
ATOM 1827 N N . LYS A 1 235 ? 3.118 8.383 -1.353 1.00 79.75 235 LYS A N 1
ATOM 1828 C CA . LYS A 1 235 ? 4.136 9.297 -0.810 1.00 79.75 235 LYS A CA 1
ATOM 1829 C C . LYS A 1 235 ? 3.540 10.609 -0.298 1.00 79.75 235 LYS A C 1
ATOM 1831 O O . LYS A 1 235 ? 4.030 11.706 -0.559 1.00 79.75 235 LYS A O 1
ATOM 1836 N N . LEU A 1 236 ? 2.489 10.493 0.511 1.00 77.31 236 LEU A N 1
ATOM 1837 C CA . LEU A 1 236 ? 1.815 11.627 1.159 1.00 77.31 236 LEU A CA 1
ATOM 1838 C C . LEU A 1 236 ? 2.664 12.324 2.255 1.00 77.31 236 LEU A C 1
ATOM 1840 O O . LEU A 1 236 ? 2.155 13.147 3.014 1.00 77.31 236 LEU A O 1
ATOM 1844 N N . VAL A 1 237 ? 3.957 12.002 2.364 1.00 70.06 237 VAL A N 1
ATOM 1845 C CA . VAL A 1 237 ? 4.886 12.562 3.353 1.00 70.06 237 VAL A CA 1
ATOM 1846 C C . VAL A 1 237 ? 5.242 14.005 2.975 1.00 70.06 237 VAL A C 1
ATOM 1848 O O . VAL A 1 237 ? 6.137 14.243 2.168 1.00 70.06 237 VAL A O 1
ATOM 1851 N N . THR A 1 238 ? 4.604 14.984 3.617 1.00 64.56 238 THR A N 1
ATOM 1852 C CA . THR A 1 238 ? 4.756 16.415 3.278 1.00 64.56 238 THR A CA 1
ATOM 1853 C C . THR A 1 238 ? 6.124 17.025 3.589 1.00 64.56 238 THR A C 1
ATOM 1855 O O . THR A 1 238 ? 6.450 18.111 3.113 1.00 64.56 238 THR A O 1
ATOM 1858 N N . LYS A 1 239 ? 6.944 16.329 4.386 1.00 66.38 239 LYS A N 1
ATOM 1859 C CA . LYS A 1 239 ? 8.313 16.738 4.745 1.00 66.38 239 LYS A CA 1
ATOM 1860 C C . LYS A 1 239 ? 9.387 16.135 3.833 1.00 66.38 239 LYS A C 1
ATOM 1862 O O . LYS A 1 239 ? 10.561 16.459 4.003 1.00 66.38 239 LYS A O 1
ATOM 1867 N N . ASP A 1 240 ? 9.016 15.247 2.909 1.00 68.38 240 ASP A N 1
ATOM 1868 C CA . ASP A 1 240 ? 9.932 14.739 1.888 1.00 68.38 240 ASP A CA 1
ATOM 1869 C C . ASP A 1 240 ? 10.073 15.809 0.790 1.00 68.38 240 ASP A C 1
ATOM 1871 O O . ASP A 1 240 ? 9.055 16.251 0.258 1.00 68.38 240 ASP A O 1
ATOM 1875 N N . PRO A 1 241 ? 11.291 16.250 0.424 1.00 67.38 241 PRO A N 1
ATOM 1876 C CA . PRO A 1 241 ? 11.479 17.215 -0.663 1.00 67.38 241 PRO A CA 1
ATOM 1877 C C . PRO A 1 241 ? 10.942 16.726 -2.020 1.00 67.38 241 PRO A C 1
ATOM 1879 O O . PRO A 1 241 ? 10.743 17.542 -2.915 1.00 67.38 241 PRO A O 1
ATOM 1882 N N . ASN A 1 242 ? 10.707 15.419 -2.168 1.00 67.00 242 ASN A N 1
ATOM 1883 C CA . ASN A 1 242 ? 10.102 14.797 -3.344 1.00 67.00 242 ASN A CA 1
ATOM 1884 C C . ASN A 1 242 ? 8.655 14.322 -3.090 1.00 67.00 242 ASN A C 1
ATOM 1886 O O . ASN A 1 242 ? 8.150 13.504 -3.857 1.00 67.00 242 ASN A O 1
ATOM 1890 N N . GLY A 1 243 ? 8.028 14.732 -1.982 1.00 68.44 243 GLY A N 1
ATOM 1891 C CA . GLY A 1 243 ? 6.626 14.458 -1.652 1.00 68.44 243 GLY A CA 1
ATOM 1892 C C . GLY A 1 243 ? 5.710 15.652 -1.947 1.00 68.44 243 GLY A C 1
ATOM 1893 O O . GLY A 1 243 ? 6.166 16.724 -2.343 1.00 68.44 243 GLY A O 1
ATOM 1894 N N . PHE A 1 244 ? 4.403 15.478 -1.742 1.00 76.31 244 PHE A N 1
ATOM 1895 C CA . PHE A 1 244 ? 3.421 16.555 -1.916 1.00 76.31 244 PHE A CA 1
ATOM 1896 C C . PHE A 1 244 ? 3.447 17.549 -0.751 1.00 76.31 244 PHE A C 1
ATOM 1898 O O . PHE A 1 244 ? 3.438 17.150 0.408 1.00 76.31 244 PHE A O 1
ATOM 1905 N N . SER A 1 245 ? 3.365 18.850 -1.028 1.00 80.19 245 SER A N 1
ATOM 1906 C CA . SER A 1 245 ? 3.069 19.854 0.001 1.00 80.19 245 SER A CA 1
ATOM 1907 C C . SER A 1 245 ? 1.641 19.705 0.542 1.00 80.19 245 SER A C 1
ATOM 1909 O O . SER A 1 245 ? 0.754 19.199 -0.143 1.00 80.19 245 SER A O 1
ATOM 1911 N N . GLU A 1 246 ? 1.360 20.227 1.740 1.00 81.38 246 GLU A N 1
ATOM 1912 C CA . GLU A 1 246 ? -0.002 20.225 2.314 1.00 81.38 246 GLU A CA 1
ATOM 1913 C C . GLU A 1 246 ? -1.044 20.846 1.369 1.00 81.38 246 GLU A C 1
ATOM 1915 O O . GLU A 1 246 ? -2.165 20.353 1.237 1.00 81.38 246 GLU A O 1
ATOM 1920 N N . LYS A 1 247 ? -0.653 21.908 0.652 1.00 82.06 247 LYS A N 1
ATOM 1921 C CA . LYS A 1 247 ? -1.500 22.569 -0.346 1.00 82.06 247 LYS A CA 1
ATOM 1922 C C . LYS A 1 247 ? -1.796 21.660 -1.539 1.00 82.06 247 LYS A C 1
ATOM 1924 O O . LYS A 1 247 ? -2.896 21.711 -2.080 1.00 82.06 247 LYS A O 1
ATOM 1929 N N . GLU A 1 248 ? -0.832 20.852 -1.968 1.00 81.50 248 GLU A N 1
ATOM 1930 C CA . GLU A 1 248 ? -1.039 19.874 -3.037 1.00 81.50 248 GLU A CA 1
ATOM 1931 C C . GLU A 1 248 ? -1.903 18.709 -2.563 1.00 81.50 248 GLU A C 1
ATOM 1933 O O . GLU A 1 248 ? -2.816 18.318 -3.288 1.00 81.50 248 GLU A O 1
ATOM 1938 N N . VAL A 1 249 ? -1.701 18.232 -1.328 1.00 82.50 249 VAL A N 1
ATOM 1939 C CA . VAL A 1 249 ? -2.554 17.202 -0.718 1.00 82.50 249 VAL A CA 1
ATOM 1940 C C . VAL A 1 249 ? -4.015 17.660 -0.660 1.00 82.50 249 VAL A C 1
ATOM 1942 O O . VAL A 1 249 ? -4.916 16.904 -1.026 1.00 82.50 249 VAL A O 1
ATOM 1945 N N . ALA A 1 250 ? -4.265 18.920 -0.293 1.00 85.69 250 ALA A N 1
ATOM 1946 C CA . ALA A 1 250 ? -5.611 19.489 -0.253 1.00 85.69 250 ALA A CA 1
ATOM 1947 C C . ALA A 1 250 ? -6.336 19.458 -1.614 1.00 85.69 250 ALA A C 1
ATOM 1949 O O . ALA A 1 250 ? -7.558 19.318 -1.649 1.00 85.69 250 ALA A O 1
ATOM 1950 N N . ASN A 1 251 ? -5.608 19.521 -2.735 1.00 83.81 251 ASN A N 1
ATOM 1951 C CA . ASN A 1 251 ? -6.210 19.446 -4.072 1.00 83.81 251 ASN A CA 1
ATOM 1952 C C . ASN A 1 251 ? -6.771 18.051 -4.395 1.00 83.81 251 ASN A C 1
ATOM 1954 O O . ASN A 1 251 ? -7.624 17.918 -5.273 1.00 83.81 251 ASN A O 1
ATOM 1958 N N . PHE A 1 252 ? -6.319 17.009 -3.692 1.00 85.50 252 PHE A N 1
ATOM 1959 C CA . PHE A 1 252 ? -6.838 15.656 -3.870 1.00 85.50 252 PHE A CA 1
ATOM 1960 C C . PHE A 1 252 ? -8.132 15.409 -3.093 1.00 85.50 252 PHE A C 1
ATOM 1962 O O . PHE A 1 252 ? -8.843 14.476 -3.432 1.00 85.50 252 PHE A O 1
ATOM 1969 N N . GLU A 1 253 ? -8.487 16.225 -2.099 1.00 87.44 253 GLU A N 1
ATOM 1970 C CA . GLU A 1 253 ? -9.583 15.955 -1.151 1.00 87.44 253 GLU A CA 1
ATOM 1971 C C . GLU A 1 253 ? -10.958 15.752 -1.820 1.00 87.44 253 GLU A C 1
ATOM 1973 O O . GLU A 1 253 ? -11.793 14.993 -1.323 1.00 87.44 253 GLU A O 1
ATOM 1978 N N . GLU A 1 254 ? -11.202 16.394 -2.965 1.00 84.62 254 GLU A N 1
ATOM 1979 C CA . GLU A 1 254 ? -12.420 16.189 -3.760 1.00 84.62 254 GLU A CA 1
ATOM 1980 C C . GLU A 1 254 ? -12.470 14.785 -4.387 1.00 84.62 254 GLU A C 1
ATOM 1982 O O . GLU A 1 254 ? -13.493 14.096 -4.340 1.00 84.62 254 GLU A O 1
ATOM 1987 N N . HIS A 1 255 ? -11.345 14.339 -4.944 1.00 85.75 255 HIS A N 1
ATOM 1988 C CA . HIS A 1 255 ? -11.227 13.074 -5.668 1.00 85.75 255 HIS A CA 1
ATOM 1989 C C . HIS A 1 255 ? -10.864 11.904 -4.750 1.00 85.75 255 HIS A C 1
ATOM 1991 O O . HIS A 1 255 ? -11.143 10.753 -5.079 1.00 85.75 255 HIS A O 1
ATOM 1997 N N . CYS A 1 256 ? -10.273 12.197 -3.598 1.00 89.75 256 CYS A N 1
ATOM 1998 C CA . CYS A 1 256 ? -9.698 11.267 -2.642 1.00 89.75 256 CYS A CA 1
ATOM 1999 C C . CYS A 1 256 ? -10.115 11.699 -1.221 1.00 89.75 256 CYS A C 1
ATOM 2001 O O . CYS A 1 256 ? -9.297 12.217 -0.460 1.00 89.75 256 CYS A O 1
ATOM 2003 N N . PRO A 1 257 ? -11.400 11.542 -0.845 1.00 90.44 257 PRO A N 1
ATOM 2004 C CA . PRO A 1 257 ? -11.927 12.080 0.405 1.00 90.44 257 PRO A CA 1
ATOM 2005 C C . PRO A 1 257 ? -11.162 11.579 1.630 1.00 90.44 257 PRO A C 1
ATOM 20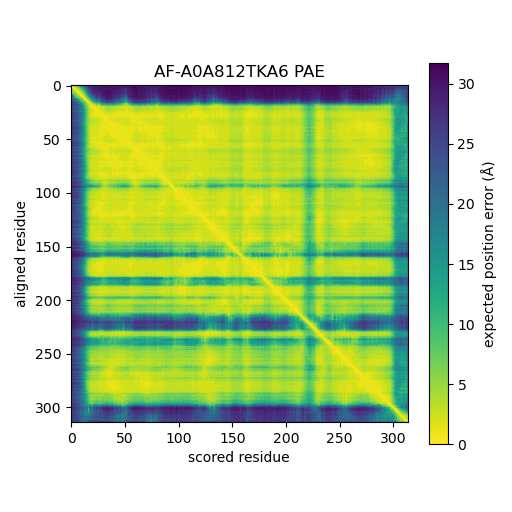07 O O . PRO A 1 257 ? -10.985 10.372 1.813 1.00 90.44 257 PRO A O 1
ATOM 2010 N N . GLY A 1 258 ? -10.762 12.508 2.498 1.00 91.31 258 GLY A N 1
ATOM 2011 C CA . GLY A 1 258 ? -10.044 12.224 3.738 1.00 91.31 258 GLY A CA 1
ATOM 2012 C C . GLY A 1 258 ? -8.531 12.096 3.590 1.00 91.31 258 GLY A C 1
ATOM 2013 O O . GLY A 1 258 ? -7.870 11.851 4.593 1.00 91.31 258 GLY A O 1
ATOM 2014 N N . VAL A 1 259 ? -7.972 12.297 2.392 1.00 90.75 259 VAL A N 1
ATOM 2015 C CA . VAL A 1 259 ? -6.516 12.269 2.166 1.00 90.75 259 VAL A CA 1
ATOM 2016 C C . VAL A 1 259 ? -5.777 13.294 3.033 1.00 90.75 259 VAL A C 1
ATOM 2018 O O . VAL A 1 259 ? -4.677 13.029 3.507 1.00 90.75 259 VAL A O 1
ATOM 2021 N N . THR A 1 260 ? -6.405 14.435 3.326 1.00 91.06 260 THR A N 1
ATOM 2022 C CA . THR A 1 260 ? -5.831 15.473 4.197 1.00 91.06 260 THR A CA 1
ATOM 2023 C C . THR A 1 260 ? -5.646 15.027 5.650 1.00 91.06 260 THR A C 1
ATOM 2025 O O . THR A 1 260 ? -4.753 15.530 6.324 1.00 91.06 260 THR A O 1
ATOM 2028 N N . LEU A 1 261 ? -6.409 14.036 6.127 1.00 90.94 261 LEU A N 1
ATOM 2029 C CA . LEU A 1 261 ? -6.249 13.474 7.477 1.00 90.94 261 LEU A CA 1
ATOM 2030 C C . LEU A 1 261 ? -4.946 12.671 7.628 1.00 90.94 261 LEU A C 1
ATOM 2032 O O . LEU A 1 261 ? -4.477 12.427 8.741 1.00 90.94 261 LEU A O 1
ATOM 2036 N N . MET A 1 262 ? -4.347 12.260 6.510 1.00 88.81 262 MET A N 1
ATOM 2037 C CA . MET A 1 262 ? -3.103 11.498 6.513 1.00 88.81 262 MET A CA 1
ATOM 2038 C C . MET A 1 262 ? -1.884 12.381 6.805 1.00 88.81 262 MET A C 1
ATOM 2040 O O . MET A 1 262 ? -0.918 11.895 7.386 1.00 88.81 262 MET A O 1
ATOM 2044 N N . VAL A 1 263 ? -1.940 13.678 6.479 1.00 84.94 263 VAL A N 1
ATOM 2045 C CA . VAL A 1 263 ? -0.801 14.615 6.562 1.00 84.94 263 VAL A CA 1
ATOM 2046 C C . VAL A 1 263 ? -0.095 14.569 7.922 1.00 84.94 263 VAL A C 1
ATOM 2048 O O . VAL A 1 263 ? 1.127 14.436 7.973 1.00 84.94 263 VAL A O 1
ATOM 2051 N N . ASP A 1 264 ? -0.860 14.597 9.014 1.00 84.31 264 ASP A N 1
ATOM 2052 C CA . ASP A 1 264 ? -0.311 14.643 10.376 1.00 84.31 264 ASP A CA 1
ATOM 2053 C C . ASP A 1 264 ? -0.084 13.256 11.004 1.00 84.31 264 ASP A C 1
ATOM 2055 O O . ASP A 1 264 ? 0.520 13.139 12.074 1.00 84.31 264 ASP A O 1
ATOM 2059 N N . SER A 1 265 ? -0.577 12.187 10.372 1.00 87.69 265 SER A N 1
ATOM 2060 C CA . SER A 1 265 ? -0.521 10.825 10.923 1.00 87.69 265 SER A CA 1
ATOM 2061 C C . SER A 1 265 ? 0.546 9.940 10.280 1.00 87.69 265 SER A C 1
ATOM 2063 O O . SER A 1 265 ? 0.964 8.954 10.891 1.00 87.69 265 SER A O 1
ATOM 2065 N N . ILE A 1 266 ? 1.032 10.286 9.086 1.00 87.19 266 ILE A N 1
ATOM 2066 C CA . ILE A 1 266 ? 2.002 9.462 8.358 1.00 87.19 266 ILE A CA 1
ATOM 2067 C C . ILE A 1 266 ? 3.305 9.298 9.145 1.00 87.19 266 ILE A C 1
ATOM 2069 O O . ILE A 1 266 ? 3.959 10.258 9.550 1.00 87.19 266 ILE A O 1
ATOM 2073 N N . GLY A 1 267 ? 3.698 8.037 9.334 1.00 88.50 267 GLY A N 1
ATOM 2074 C CA . GLY A 1 267 ? 4.920 7.660 10.043 1.00 88.50 267 GLY A CA 1
ATOM 2075 C C . GLY A 1 267 ? 4.861 7.848 11.562 1.00 88.50 267 GLY A C 1
ATOM 2076 O O . GLY A 1 267 ? 5.846 7.541 12.232 1.00 88.50 267 GLY A O 1
ATOM 2077 N N . ARG A 1 268 ? 3.733 8.316 12.114 1.00 93.31 268 ARG A N 1
ATOM 2078 C CA . ARG A 1 268 ? 3.524 8.444 13.558 1.00 93.31 268 ARG A CA 1
ATOM 2079 C C . ARG A 1 268 ? 3.126 7.092 14.140 1.00 93.31 268 ARG A C 1
ATOM 2081 O O . ARG A 1 268 ? 2.124 6.515 13.723 1.00 93.31 268 ARG A O 1
ATOM 2088 N N . SER A 1 269 ? 3.895 6.604 15.108 1.00 95.44 269 SER A N 1
ATOM 2089 C CA . SER A 1 269 ? 3.494 5.442 15.901 1.00 95.44 269 SER A CA 1
ATOM 2090 C C . SER A 1 269 ? 2.382 5.823 16.872 1.00 95.44 269 SER A C 1
ATOM 2092 O O . SER A 1 269 ? 2.439 6.882 17.500 1.00 95.44 269 SER A O 1
ATOM 2094 N N . ASP A 1 270 ? 1.397 4.951 17.015 1.00 97.19 270 ASP A N 1
ATOM 2095 C CA . ASP A 1 270 ? 0.397 5.029 18.058 1.00 97.19 270 ASP A CA 1
ATOM 2096 C C . ASP A 1 270 ? 0.969 4.411 19.332 1.00 97.19 270 ASP A C 1
ATOM 2098 O O . ASP A 1 270 ? 1.201 3.210 19.421 1.00 97.19 270 ASP A O 1
ATOM 2102 N N . THR A 1 271 ? 1.246 5.258 20.315 1.00 95.75 271 THR A N 1
ATOM 2103 C CA . THR A 1 271 ? 1.665 4.844 21.660 1.00 95.75 271 THR A CA 1
ATOM 2104 C C . THR A 1 271 ? 0.628 5.245 22.706 1.00 95.75 271 THR A C 1
ATOM 2106 O O . THR A 1 271 ? 0.936 5.321 23.897 1.00 95.75 271 THR A O 1
ATOM 2109 N N . SER A 1 272 ? -0.577 5.606 22.266 1.00 97.06 272 SER A N 1
ATOM 2110 C CA . SER A 1 272 ? -1.653 6.033 23.149 1.00 97.06 272 SER A CA 1
ATOM 2111 C C . SER A 1 272 ? -2.311 4.814 23.817 1.00 97.06 272 SER A C 1
ATOM 2113 O O . SER A 1 272 ? -2.282 3.708 23.270 1.00 97.06 272 SER A O 1
ATOM 2115 N N . PRO A 1 273 ? -2.910 4.968 25.014 1.00 95.94 273 PRO A N 1
ATOM 2116 C CA . PRO A 1 273 ? -3.607 3.866 25.666 1.00 95.94 273 PRO A CA 1
ATOM 2117 C C . PRO A 1 273 ? -4.708 3.292 24.770 1.00 95.94 273 PRO A C 1
ATOM 2119 O O . PRO A 1 273 ? -5.595 4.029 24.337 1.00 95.94 273 PRO A O 1
ATOM 2122 N N . ASN A 1 274 ? -4.665 1.977 24.540 1.00 93.44 274 ASN A N 1
ATOM 2123 C CA . ASN A 1 274 ? -5.594 1.251 23.667 1.00 93.44 274 ASN A CA 1
ATOM 2124 C C . ASN A 1 274 ? -5.667 1.806 22.233 1.00 93.44 274 ASN A C 1
ATOM 2126 O O . ASN A 1 274 ? -6.732 1.744 21.624 1.00 93.44 274 ASN A O 1
ATOM 2130 N N . TRP A 1 275 ? -4.567 2.365 21.713 1.00 97.19 275 TRP A N 1
ATOM 2131 C CA . TRP A 1 275 ? -4.471 2.817 20.317 1.00 97.19 275 TRP A CA 1
ATOM 2132 C C . TRP A 1 275 ? -5.513 3.886 19.942 1.00 97.19 275 TRP A C 1
ATOM 2134 O O . TRP A 1 275 ? -6.067 3.927 18.843 1.00 97.19 275 TRP A O 1
ATOM 2144 N N . ARG A 1 276 ? -5.822 4.749 20.914 1.00 97.31 276 ARG A N 1
ATOM 2145 C CA . ARG A 1 276 ? -6.829 5.804 20.808 1.00 97.31 276 ARG A CA 1
ATOM 2146 C C . ARG A 1 276 ? -6.561 6.771 19.657 1.00 97.31 276 ARG A C 1
ATOM 2148 O O . ARG A 1 276 ? -7.514 7.211 19.026 1.00 97.31 276 ARG A O 1
ATOM 2155 N N . ASP A 1 277 ? -5.307 7.117 19.391 1.00 97.81 277 ASP A N 1
ATOM 2156 C CA . ASP A 1 277 ? -4.966 8.069 18.332 1.00 97.81 277 ASP A CA 1
ATOM 2157 C C . ASP A 1 277 ? -5.377 7.549 16.942 1.00 97.81 277 ASP A C 1
ATOM 2159 O O . ASP A 1 277 ? -5.832 8.333 16.104 1.00 97.81 277 ASP A O 1
ATOM 2163 N N . SER A 1 278 ? -5.257 6.237 16.706 1.00 97.75 278 SER A N 1
ATOM 2164 C CA . SER A 1 278 ? -5.742 5.568 15.490 1.00 97.75 278 SER A CA 1
ATOM 2165 C C . SER A 1 278 ? -7.267 5.653 15.376 1.00 97.75 278 SER A C 1
ATOM 2167 O O . SER A 1 278 ? -7.805 6.036 14.335 1.00 97.75 278 SER A O 1
ATOM 2169 N N . GLU A 1 279 ? -7.979 5.379 16.470 1.00 97.88 279 GLU A N 1
ATOM 2170 C CA . GLU A 1 279 ? -9.444 5.432 16.515 1.00 97.88 279 GLU A CA 1
ATOM 2171 C C . GLU A 1 279 ? -9.994 6.865 16.387 1.00 97.88 279 GLU A C 1
ATOM 2173 O O . GLU A 1 279 ? -10.991 7.094 15.696 1.00 97.88 279 GLU A O 1
ATOM 2178 N N . ASP A 1 280 ? -9.322 7.861 16.970 1.00 97.62 280 ASP A N 1
ATOM 2179 C CA . ASP A 1 280 ? -9.671 9.277 16.817 1.00 97.62 280 ASP A CA 1
ATOM 2180 C C . ASP A 1 280 ? -9.518 9.717 15.342 1.00 97.62 280 ASP A C 1
ATOM 2182 O O . ASP A 1 280 ? -10.387 10.416 14.801 1.00 97.62 280 ASP A O 1
ATOM 2186 N N . LEU A 1 281 ? -8.473 9.242 14.648 1.00 96.94 281 LEU A N 1
ATOM 2187 C CA . LEU A 1 281 ? -8.276 9.465 13.211 1.00 96.94 281 LEU A CA 1
ATOM 2188 C C . LEU A 1 281 ? -9.388 8.806 12.369 1.00 96.94 281 LEU A C 1
ATOM 2190 O O . LEU A 1 281 ? -9.941 9.433 11.457 1.00 96.94 281 LEU A O 1
ATOM 2194 N N . ILE A 1 282 ? -9.776 7.571 12.696 1.00 97.06 282 ILE A N 1
ATOM 2195 C CA . ILE A 1 282 ? -10.884 6.860 12.038 1.00 97.06 282 ILE A CA 1
ATOM 2196 C C . ILE A 1 282 ? -12.213 7.587 12.262 1.00 97.06 282 ILE A C 1
ATOM 2198 O O . ILE A 1 282 ? -12.999 7.756 11.322 1.00 97.06 282 ILE A O 1
ATOM 2202 N N . HIS A 1 283 ? -12.474 8.061 13.481 1.00 96.69 283 HIS A N 1
ATOM 2203 C CA . HIS A 1 283 ? -13.668 8.839 13.797 1.00 96.69 283 HIS A CA 1
ATOM 2204 C C . HIS A 1 283 ? -13.722 10.135 12.974 1.00 96.69 283 HIS A C 1
ATOM 2206 O O . HIS A 1 283 ? -14.765 10.455 12.388 1.00 96.69 283 HIS A O 1
ATOM 2212 N N . ALA A 1 284 ? -12.596 10.848 12.856 1.00 96.12 284 ALA A N 1
ATOM 2213 C CA . ALA A 1 284 ? -12.488 12.031 12.007 1.00 96.12 284 ALA A CA 1
ATOM 2214 C C . ALA A 1 284 ? -12.796 11.707 10.534 1.00 96.12 284 ALA A C 1
ATOM 2216 O O . ALA A 1 284 ? -13.606 12.399 9.906 1.00 96.12 284 ALA A O 1
ATOM 2217 N N . TRP A 1 285 ? -12.239 10.619 9.993 1.00 95.50 285 TRP A N 1
ATOM 2218 C CA . TRP A 1 285 ? -12.508 10.180 8.620 1.00 95.50 285 TRP A CA 1
ATOM 2219 C C . TRP A 1 285 ? -13.979 9.814 8.387 1.00 95.50 285 TRP A C 1
ATOM 2221 O O . TRP A 1 285 ? -14.591 10.253 7.407 1.00 95.50 285 TRP A O 1
ATOM 2231 N N . ARG A 1 286 ? -14.601 9.079 9.315 1.00 94.00 286 ARG A N 1
ATOM 2232 C CA . ARG A 1 286 ? -16.032 8.733 9.244 1.00 94.00 286 ARG A CA 1
ATOM 2233 C C . ARG A 1 286 ? -16.923 9.975 9.255 1.00 94.00 286 ARG A C 1
ATOM 2235 O O . ARG A 1 286 ? -17.916 10.025 8.523 1.00 94.00 286 ARG A O 1
ATOM 2242 N N . GLY A 1 287 ? -16.572 10.969 10.070 1.00 92.50 287 GLY A N 1
ATOM 2243 C CA . GLY A 1 287 ? -17.314 12.222 10.195 1.00 92.50 287 GLY A CA 1
ATOM 2244 C C . GLY A 1 287 ? -17.204 13.128 8.969 1.00 92.50 287 GLY A C 1
ATOM 2245 O O . GLY A 1 287 ? -18.173 13.802 8.619 1.00 92.50 287 GLY A O 1
ATOM 2246 N N . THR A 1 288 ? -16.053 1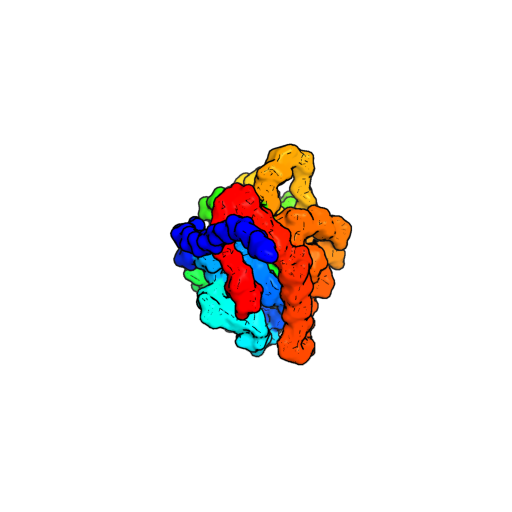3.124 8.294 1.00 89.62 288 THR A N 1
ATOM 2247 C CA . THR A 1 288 ? -15.729 14.131 7.271 1.00 89.62 288 THR A CA 1
ATOM 2248 C C . THR A 1 288 ? -15.700 13.586 5.847 1.00 89.62 288 THR A C 1
ATOM 2250 O O . THR A 1 288 ? -16.104 14.290 4.923 1.00 89.62 288 THR A O 1
ATOM 2253 N N . ALA A 1 289 ? -15.249 12.353 5.623 1.00 90.19 289 ALA A N 1
ATOM 2254 C CA . ALA A 1 289 ? -14.895 11.841 4.297 1.00 90.19 289 ALA A CA 1
ATOM 2255 C C . ALA A 1 289 ? -15.748 10.650 3.851 1.00 90.19 289 ALA A C 1
ATOM 2257 O O . ALA A 1 289 ? -16.176 10.609 2.696 1.00 90.19 289 ALA A O 1
ATOM 2258 N N . LEU A 1 290 ? -16.081 9.730 4.761 1.00 89.38 290 LEU A N 1
ATOM 2259 C CA . LEU A 1 290 ? -16.782 8.486 4.420 1.00 89.38 290 LEU A CA 1
ATOM 2260 C C . LEU A 1 290 ? -18.095 8.721 3.658 1.00 89.38 290 LEU A C 1
ATOM 2262 O O . LEU A 1 290 ? -18.379 8.044 2.674 1.00 89.38 290 LEU A O 1
ATOM 2266 N N . ARG A 1 291 ? -18.899 9.713 4.064 1.00 85.31 291 ARG A N 1
ATOM 2267 C CA . ARG A 1 291 ? -20.147 10.038 3.350 1.00 85.31 291 ARG A CA 1
ATOM 2268 C C . ARG A 1 291 ? -19.894 10.481 1.910 1.00 85.31 291 ARG A C 1
ATOM 2270 O O . ARG A 1 291 ? -20.639 10.075 1.025 1.00 85.31 291 ARG A O 1
ATOM 2277 N N . ARG A 1 292 ? -18.862 11.301 1.682 1.00 84.69 292 ARG A N 1
ATOM 2278 C CA . ARG A 1 292 ? -18.481 11.781 0.344 1.00 84.69 292 ARG A CA 1
ATOM 2279 C C . ARG A 1 292 ? -18.023 10.615 -0.529 1.00 84.69 292 ARG A C 1
ATOM 2281 O O . ARG A 1 292 ? -18.488 10.499 -1.658 1.00 84.69 292 ARG A O 1
ATOM 2288 N N . LEU A 1 293 ? -17.215 9.715 0.033 1.00 83.69 293 LEU A N 1
ATOM 2289 C CA . LEU A 1 293 ? -16.763 8.496 -0.636 1.00 83.69 293 LEU A CA 1
ATOM 2290 C C . LEU A 1 293 ? -17.940 7.598 -1.056 1.00 83.69 293 LEU A C 1
ATOM 2292 O O . LEU A 1 293 ? -18.057 7.237 -2.226 1.00 83.69 293 LEU A O 1
ATOM 2296 N N . VAL A 1 294 ? -18.847 7.281 -0.126 1.00 81.12 294 VAL A N 1
ATOM 2297 C CA . VAL A 1 294 ? -20.022 6.437 -0.413 1.00 81.12 294 VAL A CA 1
ATOM 2298 C C . VAL A 1 294 ? -20.909 7.083 -1.481 1.00 81.12 294 VAL A C 1
ATOM 2300 O O . VAL A 1 294 ? -21.330 6.410 -2.420 1.00 81.12 294 VAL A O 1
ATOM 2303 N N . LEU A 1 295 ? -21.158 8.394 -1.393 1.00 78.38 295 LEU A N 1
ATOM 2304 C CA . LEU A 1 295 ? -21.934 9.113 -2.406 1.00 78.38 295 LEU A CA 1
ATOM 2305 C C . LEU A 1 295 ? -21.268 9.044 -3.788 1.00 78.38 295 LEU A C 1
ATOM 2307 O O . LEU A 1 295 ? -21.940 8.690 -4.758 1.00 78.38 295 LEU A O 1
ATOM 2311 N N . ALA A 1 296 ? -19.961 9.295 -3.884 1.00 73.06 296 ALA A N 1
ATOM 2312 C CA . ALA A 1 296 ? -19.225 9.235 -5.147 1.00 73.06 296 ALA A CA 1
ATOM 2313 C C . ALA A 1 296 ? -19.311 7.846 -5.807 1.00 73.06 296 ALA A C 1
ATOM 2315 O O . ALA A 1 296 ? -19.562 7.744 -7.009 1.00 73.06 296 ALA A O 1
ATOM 2316 N N . GLN A 1 297 ? -19.205 6.774 -5.015 1.00 69.94 297 GLN A N 1
ATOM 2317 C CA . GLN A 1 297 ? -19.358 5.404 -5.513 1.00 69.94 297 GLN A CA 1
ATOM 2318 C C . GLN A 1 297 ? -20.787 5.104 -6.000 1.00 69.94 297 GLN A C 1
ATOM 2320 O O . GLN A 1 297 ? -20.966 4.356 -6.959 1.00 69.94 297 GLN A O 1
ATOM 2325 N N . THR A 1 298 ? -21.819 5.708 -5.396 1.00 65.31 298 THR A N 1
ATOM 2326 C CA . THR A 1 298 ? -23.218 5.506 -5.827 1.00 65.31 298 THR A CA 1
ATOM 2327 C C . THR A 1 298 ? -23.603 6.269 -7.099 1.00 65.31 298 THR A C 1
ATOM 2329 O O . THR A 1 298 ? -24.455 5.792 -7.852 1.00 65.31 298 THR A O 1
ATOM 2332 N N . VAL A 1 299 ? -22.980 7.425 -7.364 1.00 56.91 299 VAL A N 1
ATOM 2333 C CA . VAL A 1 299 ? -23.278 8.291 -8.524 1.00 56.91 299 VAL A CA 1
ATOM 2334 C C . VAL A 1 299 ? -22.641 7.759 -9.821 1.00 56.91 299 VAL A C 1
ATOM 2336 O O . VAL A 1 299 ? -23.198 7.961 -10.898 1.00 56.91 299 VAL A O 1
ATOM 2339 N N . GLY A 1 300 ? -21.536 7.007 -9.737 1.00 51.06 300 GLY A N 1
ATOM 2340 C CA . GLY A 1 300 ? -20.830 6.438 -10.897 1.00 51.06 300 GLY A CA 1
ATOM 2341 C C . GLY A 1 300 ? -21.546 5.289 -11.634 1.00 51.06 300 GLY A C 1
ATOM 2342 O O . GLY A 1 300 ? -21.254 5.069 -12.808 1.00 51.06 300 GLY A O 1
ATOM 2343 N N . ARG A 1 301 ? -22.471 4.566 -10.971 1.00 43.16 301 ARG A N 1
ATOM 2344 C CA . ARG A 1 301 ? -23.549 3.682 -11.499 1.00 43.16 301 ARG A CA 1
ATOM 2345 C C . ARG A 1 301 ? -24.177 2.885 -10.335 1.00 43.16 301 ARG A C 1
ATOM 2347 O O . ARG A 1 301 ? -23.458 2.379 -9.487 1.00 43.16 301 ARG A O 1
ATOM 2354 N N . SER A 1 302 ? -25.511 2.742 -10.355 1.00 37.97 302 SER A N 1
ATOM 2355 C CA . SER A 1 302 ? -26.410 1.947 -9.479 1.00 37.97 302 SER A CA 1
ATOM 2356 C C . SER A 1 302 ? -25.862 1.475 -8.118 1.00 37.97 302 SER A C 1
ATOM 2358 O O . SER A 1 302 ? -25.248 0.414 -8.048 1.00 37.97 302 SER A O 1
ATOM 2360 N N . LEU A 1 303 ? -26.214 2.216 -7.054 1.00 37.22 303 LEU A N 1
ATOM 2361 C CA . LEU A 1 303 ? -26.312 1.799 -5.640 1.00 37.22 303 LEU A CA 1
ATOM 2362 C C . LEU A 1 303 ? -25.544 0.512 -5.276 1.00 37.22 303 LEU A C 1
ATOM 2364 O O . LEU A 1 303 ? -26.121 -0.575 -5.216 1.00 37.22 303 LEU A O 1
ATOM 2368 N N . VAL A 1 304 ? -24.262 0.644 -4.934 1.00 41.47 304 VAL A N 1
ATOM 2369 C CA . VAL A 1 304 ? -23.642 -0.304 -4.002 1.00 41.47 304 VAL A CA 1
ATOM 2370 C C . VAL A 1 304 ? -24.188 0.057 -2.627 1.00 41.47 304 VAL A C 1
ATOM 2372 O O . VAL A 1 304 ? -23.829 1.080 -2.047 1.00 41.47 304 VAL A O 1
ATOM 2375 N N . ALA A 1 305 ? -25.120 -0.746 -2.120 1.00 38.81 305 ALA A N 1
ATOM 2376 C CA . ALA A 1 305 ? -25.553 -0.637 -0.738 1.00 38.81 305 ALA A CA 1
ATOM 2377 C C . ALA A 1 305 ? -24.435 -1.178 0.163 1.00 38.81 305 ALA A C 1
ATOM 2379 O O . ALA A 1 305 ? -24.526 -2.295 0.661 1.00 38.81 305 ALA A O 1
ATOM 2380 N N . VAL A 1 306 ? -23.386 -0.385 0.399 1.00 43.16 306 VAL A N 1
ATOM 2381 C CA . VAL A 1 306 ? -22.666 -0.524 1.665 1.00 43.16 306 VAL A CA 1
ATOM 2382 C C . VAL A 1 306 ? -23.661 -0.055 2.712 1.00 43.16 306 VAL A C 1
ATOM 2384 O O . VAL A 1 306 ? -23.985 1.132 2.804 1.00 43.16 306 VAL A O 1
ATOM 2387 N N . SER A 1 307 ? -24.267 -1.001 3.424 1.00 40.34 307 SER A N 1
ATOM 2388 C CA . SER A 1 307 ? -25.215 -0.665 4.472 1.00 40.34 307 SER A CA 1
ATOM 2389 C C . SER A 1 307 ? -24.504 0.259 5.452 1.00 40.34 307 SER A C 1
ATOM 2391 O O . SER A 1 307 ? -23.495 -0.105 6.053 1.00 40.34 307 SER A O 1
ATOM 2393 N N . LEU A 1 308 ? -25.059 1.450 5.680 1.00 41.69 308 LEU A N 1
ATOM 2394 C CA . LEU A 1 308 ? -24.614 2.323 6.767 1.00 41.69 308 LEU A CA 1
ATOM 2395 C C . LEU A 1 308 ? -24.639 1.599 8.127 1.00 41.69 308 LEU A C 1
ATOM 2397 O O . LEU A 1 308 ? -24.063 2.109 9.079 1.00 41.69 308 L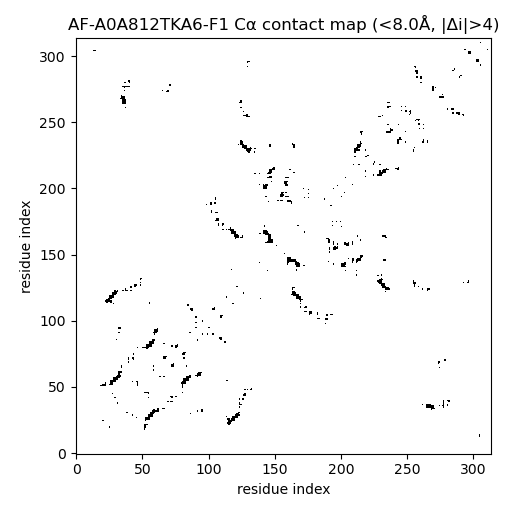EU A O 1
ATOM 2401 N N . ARG A 1 309 ? -25.307 0.437 8.250 1.00 38.44 309 ARG A N 1
ATOM 2402 C CA . ARG A 1 309 ? -25.237 -0.413 9.448 1.00 38.44 309 ARG A CA 1
ATOM 2403 C C . ARG A 1 309 ? -23.919 -1.176 9.560 1.00 38.44 309 ARG A C 1
ATOM 2405 O O . ARG A 1 309 ? -23.483 -1.362 10.687 1.00 38.44 309 ARG A O 1
ATOM 2412 N N . ASP A 1 310 ? -23.290 -1.559 8.454 1.00 39.88 310 ASP A N 1
ATOM 2413 C CA . ASP A 1 310 ? -22.020 -2.296 8.462 1.00 39.88 310 ASP A CA 1
ATOM 2414 C C . ASP A 1 310 ? -20.853 -1.338 8.754 1.00 39.88 310 ASP A C 1
ATOM 2416 O O . ASP A 1 310 ? -20.005 -1.639 9.583 1.00 39.88 310 ASP A O 1
ATOM 2420 N N . LEU A 1 311 ? -20.904 -0.106 8.232 1.00 43.12 311 LEU A N 1
ATOM 2421 C CA . LEU A 1 311 ? -19.937 0.966 8.541 1.00 43.12 311 LEU A CA 1
ATOM 2422 C C . LEU A 1 311 ? -20.122 1.625 9.921 1.00 43.12 311 LEU A C 1
ATOM 2424 O O . LEU A 1 311 ? -19.216 2.290 10.413 1.00 43.12 311 LEU A O 1
ATOM 2428 N N . LYS A 1 312 ? -21.307 1.499 10.536 1.00 38.50 312 LYS A N 1
ATOM 2429 C CA . LYS A 1 312 ? -21.567 1.968 11.914 1.00 38.50 312 LYS A CA 1
ATOM 2430 C C . LYS A 1 312 ? -21.287 0.901 12.978 1.00 38.50 312 LYS A C 1
ATOM 2432 O O . LYS A 1 312 ? -21.344 1.228 14.161 1.00 38.50 312 LYS A O 1
ATOM 2437 N N . ARG A 1 313 ? -21.091 -0.360 12.575 1.00 37.22 313 ARG A N 1
ATOM 2438 C CA . ARG A 1 313 ? -20.805 -1.501 13.464 1.00 37.22 313 ARG A CA 1
ATOM 2439 C C . ARG A 1 313 ? -19.367 -2.005 13.341 1.00 37.22 313 ARG A C 1
ATOM 2441 O O . ARG A 1 313 ? -18.889 -2.616 14.292 1.00 37.22 313 ARG A O 1
ATOM 2448 N N . ALA A 1 314 ? -18.708 -1.751 12.209 1.00 42.12 314 ALA A N 1
ATOM 2449 C CA . ALA A 1 314 ? -17.255 -1.687 12.123 1.00 42.12 314 ALA A CA 1
ATOM 2450 C C . ALA A 1 314 ? -16.744 -0.439 12.844 1.00 42.12 314 ALA A C 1
ATOM 2452 O O . ALA A 1 314 ? -17.501 0.537 13.028 1.00 42.12 314 ALA A O 1
#

Foldseek 3Di:
DDDDDPPPPPPPPPPPDDFPDDQQAEAEEEEDAFQFLLVLVQLVQVCLLRVNYAYEYAYAPNCPCNCCQQDSSVLCVVVVRYDYDYQDPVLRDDDCDQLNVQLSLLALSNLVRDRHQKYFAAYSQKFFWLLQNVLCVVVSVWQKFAACDPDDDPLQPQFFYDPNGMMHGSVLSNVQSVVDDCSVVDPDGNRSSSSSVCVSTGTDGNVSSNQAEHFQDDDPPDPVSVVRAHGMYGQCACPPPRGDHLVRQVVCCLGGPLSSLVHVRPPDRQPDVSSVSSVVSNVVSVVTGSVSSLVSNPVVDHDPCPPVVSVVSD